Protein AF-A0A7Y6PQA2-F1 (afdb_monomer)

Radius of gyration: 21.52 Å; Cα contacts (8 Å, |Δi|>4): 261; chains: 1; bounding box: 52×41×66 Å

Structure (mmCIF, N/CA/C/O backbone):
data_AF-A0A7Y6PQA2-F1
#
_entry.id   AF-A0A7Y6PQA2-F1
#
loop_
_atom_site.group_PDB
_atom_site.id
_atom_site.type_symbol
_atom_site.label_atom_id
_atom_site.label_alt_id
_atom_site.label_comp_id
_atom_site.label_asym_id
_atom_site.label_entity_id
_atom_site.label_seq_id
_atom_site.pdbx_PDB_ins_code
_atom_site.Cartn_x
_atom_site.Cartn_y
_atom_site.Cartn_z
_atom_site.occupancy
_atom_site.B_iso_or_equiv
_atom_site.auth_seq_id
_atom_site.auth_comp_id
_atom_site.auth_asym_id
_atom_site.auth_atom_id
_atom_site.pdbx_PDB_model_num
ATOM 1 N N . MET A 1 1 ? 30.352 -27.629 -2.017 1.00 34.78 1 MET A N 1
ATOM 2 C CA . MET A 1 1 ? 29.034 -27.064 -2.367 1.00 34.78 1 MET A CA 1
ATOM 3 C C . MET A 1 1 ? 29.306 -25.721 -3.014 1.00 34.78 1 MET A C 1
ATOM 5 O O . MET A 1 1 ? 29.793 -24.838 -2.323 1.00 34.78 1 MET A O 1
ATOM 9 N N . SER A 1 2 ? 29.181 -25.632 -4.340 1.00 31.48 2 SER A N 1
ATOM 10 C CA . SER A 1 2 ? 29.450 -24.399 -5.092 1.00 31.48 2 SER A CA 1
ATOM 11 C C . SER A 1 2 ? 28.216 -23.501 -5.093 1.00 31.48 2 SER A C 1
ATOM 13 O O . SER A 1 2 ? 27.105 -24.009 -5.189 1.00 31.48 2 SER A O 1
ATOM 15 N N . GLU A 1 3 ? 28.422 -22.186 -5.057 1.00 33.25 3 GLU A N 1
ATOM 16 C CA . GLU A 1 3 ? 27.426 -21.093 -5.065 1.00 33.25 3 GLU A CA 1
ATOM 17 C C . GLU A 1 3 ? 26.506 -21.031 -6.313 1.00 33.25 3 GLU A C 1
ATOM 19 O O . GLU A 1 3 ? 25.905 -20.002 -6.599 1.00 33.25 3 GLU A O 1
ATOM 24 N N . LEU A 1 4 ? 26.384 -22.125 -7.067 1.00 34.59 4 LEU A N 1
ATOM 25 C CA . LEU A 1 4 ? 25.572 -22.250 -8.281 1.00 34.59 4 LEU A CA 1
ATOM 26 C C . LEU A 1 4 ? 24.176 -22.844 -8.027 1.00 34.59 4 LEU A C 1
ATOM 28 O O . LEU A 1 4 ? 23.320 -22.743 -8.899 1.00 34.59 4 LEU A O 1
ATOM 32 N N . ASP A 1 5 ? 23.914 -23.384 -6.834 1.00 30.81 5 ASP A N 1
ATOM 33 C CA . ASP A 1 5 ? 22.610 -23.971 -6.472 1.00 30.81 5 ASP A CA 1
ATOM 34 C C . ASP A 1 5 ? 21.560 -22.924 -6.026 1.00 30.81 5 ASP A C 1
ATOM 36 O O . ASP A 1 5 ? 20.468 -23.278 -5.587 1.00 30.81 5 ASP A O 1
ATOM 40 N N . SER A 1 6 ? 21.870 -21.625 -6.116 1.00 38.00 6 SER A N 1
ATOM 41 C CA . SER A 1 6 ? 21.001 -20.518 -5.672 1.00 38.00 6 SER A CA 1
ATOM 42 C C . SER A 1 6 ? 20.554 -19.574 -6.792 1.00 38.00 6 SER A C 1
ATOM 44 O O . SER A 1 6 ? 19.955 -18.531 -6.521 1.00 38.00 6 SER A O 1
ATOM 46 N N . ILE A 1 7 ? 20.806 -19.927 -8.053 1.00 35.41 7 ILE A N 1
ATOM 47 C CA . ILE A 1 7 ? 20.306 -19.166 -9.197 1.00 35.41 7 ILE A CA 1
ATOM 48 C C . ILE A 1 7 ? 18.858 -19.614 -9.472 1.00 35.41 7 ILE A C 1
ATOM 50 O O . ILE A 1 7 ? 18.654 -20.778 -9.811 1.00 35.41 7 ILE A O 1
ATOM 54 N N . PRO A 1 8 ? 17.837 -18.744 -9.342 1.00 42.81 8 PRO A N 1
ATOM 55 C CA . PRO A 1 8 ? 16.456 -19.151 -9.579 1.00 42.81 8 PRO A CA 1
ATOM 56 C C . PRO A 1 8 ? 16.240 -19.492 -11.064 1.00 42.81 8 PRO A C 1
ATOM 58 O O . PRO A 1 8 ? 16.830 -18.850 -11.937 1.00 42.81 8 PRO A O 1
ATOM 61 N N . ASP A 1 9 ? 15.360 -20.462 -11.336 1.00 47.78 9 ASP A N 1
ATOM 62 C CA . ASP A 1 9 ? 15.051 -21.098 -12.638 1.00 47.78 9 ASP A CA 1
ATOM 63 C C . ASP A 1 9 ? 14.973 -20.173 -13.878 1.00 47.78 9 ASP A C 1
ATOM 65 O O . ASP A 1 9 ? 15.146 -20.620 -15.014 1.00 47.78 9 ASP A O 1
ATOM 69 N N . TRP A 1 10 ? 14.755 -18.868 -13.706 1.00 42.72 10 TRP A N 1
ATOM 70 C CA . TRP A 1 10 ? 14.660 -17.906 -14.805 1.00 42.72 10 TRP A CA 1
ATOM 71 C C . TRP A 1 10 ? 15.997 -17.635 -15.518 1.00 42.72 10 TRP A C 1
ATOM 73 O O . TRP A 1 10 ? 15.996 -17.383 -16.724 1.00 42.72 10 TRP A O 1
ATOM 83 N N . ALA A 1 11 ? 17.144 -17.726 -14.835 1.00 39.22 11 ALA A N 1
ATOM 84 C CA . ALA A 1 11 ? 18.446 -17.534 -15.487 1.00 39.22 11 ALA A CA 1
ATOM 85 C C . ALA A 1 11 ? 18.829 -18.737 -16.369 1.00 39.22 11 ALA A C 1
ATOM 87 O O . ALA A 1 11 ? 19.450 -18.566 -17.419 1.00 39.22 11 ALA A O 1
ATOM 88 N N . GLY A 1 12 ? 18.402 -19.945 -15.980 1.00 43.00 12 GLY A N 1
ATOM 89 C CA . GLY A 1 12 ? 18.509 -21.150 -16.805 1.00 43.00 12 GLY A CA 1
ATOM 90 C C . GLY A 1 12 ? 17.634 -21.059 -18.056 1.00 43.00 12 GLY A C 1
ATOM 91 O O . GLY A 1 12 ? 18.105 -21.348 -19.155 1.00 43.00 12 GLY A O 1
ATOM 92 N N . TYR A 1 13 ? 16.403 -20.556 -17.913 1.00 43.94 13 TYR A N 1
ATOM 93 C CA . TYR A 1 13 ? 15.487 -20.327 -19.034 1.00 43.94 13 TYR A CA 1
ATOM 94 C C . TYR A 1 13 ? 16.028 -19.297 -20.044 1.00 43.94 13 TYR A C 1
ATOM 96 O O . TYR A 1 13 ? 15.997 -19.531 -21.250 1.00 43.94 13 TYR A O 1
ATOM 104 N N . LEU A 1 14 ? 16.607 -18.185 -19.574 1.00 43.44 14 LEU A N 1
ATOM 105 C CA . LEU A 1 14 ? 17.223 -17.177 -20.449 1.00 43.44 14 LEU A CA 1
ATOM 106 C C . LEU A 1 14 ? 18.459 -17.706 -21.185 1.00 43.44 14 LEU A C 1
ATOM 108 O O . LEU A 1 14 ? 18.633 -17.430 -22.371 1.00 43.44 14 LEU A O 1
ATOM 112 N N . ARG A 1 15 ? 19.300 -18.495 -20.508 1.00 41.09 15 ARG A N 1
ATOM 113 C CA . ARG A 1 15 ? 20.485 -19.109 -21.119 1.00 41.09 15 ARG A CA 1
ATOM 114 C C . ARG A 1 15 ? 20.099 -20.141 -22.178 1.00 41.09 15 ARG A C 1
ATOM 116 O O . ARG A 1 15 ? 20.673 -20.151 -23.259 1.00 41.09 15 ARG A O 1
ATOM 123 N N . GLN A 1 16 ? 19.048 -20.914 -21.918 1.00 45.50 16 GLN A N 1
ATOM 124 C CA . GLN A 1 16 ? 18.490 -21.867 -22.873 1.00 45.50 16 GLN A CA 1
ATOM 125 C C . GLN A 1 16 ? 17.937 -21.186 -24.140 1.00 45.50 16 GLN A C 1
ATOM 127 O O . GLN A 1 16 ? 18.109 -21.717 -25.235 1.00 45.50 16 GLN A O 1
ATOM 132 N N . LEU A 1 17 ? 17.315 -20.007 -24.026 1.00 42.81 17 LEU A N 1
ATOM 133 C CA . LEU A 1 17 ? 16.818 -19.244 -25.181 1.00 42.81 17 LEU A CA 1
ATOM 134 C C . LEU A 1 17 ? 17.948 -18.663 -26.050 1.00 42.81 17 LEU A C 1
ATOM 136 O O . LEU A 1 17 ? 17.810 -18.597 -27.272 1.00 42.81 17 LEU A O 1
ATOM 140 N N . ILE A 1 18 ? 19.068 -18.283 -25.429 1.00 44.34 18 ILE A N 1
ATOM 141 C CA . ILE A 1 18 ? 20.264 -17.765 -26.109 1.00 44.34 18 ILE A CA 1
ATOM 142 C C . ILE A 1 18 ? 21.039 -18.904 -26.793 1.00 44.34 18 ILE A C 1
ATOM 144 O O . ILE A 1 18 ? 21.335 -18.813 -27.985 1.00 44.34 18 ILE A O 1
ATOM 148 N N . ASP A 1 19 ? 21.295 -20.006 -26.082 1.00 43.06 19 ASP A N 1
ATOM 149 C CA . ASP A 1 19 ? 22.080 -21.148 -26.582 1.00 43.06 19 ASP A CA 1
ATOM 150 C C . ASP A 1 19 ? 21.374 -21.914 -27.713 1.00 43.06 19 ASP A C 1
ATOM 152 O O . ASP A 1 19 ? 22.019 -22.552 -28.544 1.00 43.06 19 ASP A O 1
ATOM 156 N N . GLN A 1 20 ? 20.043 -21.832 -27.797 1.00 40.44 20 GLN A N 1
ATOM 157 C CA . GLN A 1 20 ? 19.268 -22.433 -28.888 1.00 40.44 20 GLN A CA 1
ATOM 158 C C . GLN A 1 20 ? 19.301 -21.622 -30.194 1.00 40.44 20 GLN A C 1
ATOM 160 O O . GLN A 1 20 ? 18.638 -22.013 -31.156 1.00 40.44 20 GLN A O 1
ATOM 165 N N . GLY A 1 21 ? 20.012 -20.487 -30.246 1.00 37.06 21 GLY A N 1
ATOM 166 C CA . GLY A 1 21 ? 20.058 -19.629 -31.437 1.00 37.06 21 GLY A CA 1
ATOM 167 C C . GLY A 1 21 ? 18.685 -19.072 -31.834 1.00 37.06 21 GLY A C 1
ATOM 168 O O . GLY A 1 21 ? 18.489 -18.641 -32.967 1.00 37.06 21 GLY A O 1
ATOM 169 N N . ARG A 1 22 ? 17.716 -19.084 -30.908 1.00 40.59 22 ARG A N 1
ATOM 170 C CA . ARG A 1 22 ? 16.342 -18.605 -31.103 1.00 40.59 22 ARG A CA 1
ATOM 171 C C . ARG A 1 22 ? 16.197 -17.141 -30.702 1.00 40.59 22 ARG A C 1
ATOM 173 O O . ARG A 1 22 ? 15.240 -16.768 -30.030 1.00 40.59 22 ARG A O 1
ATOM 180 N N . VAL A 1 23 ? 17.119 -16.303 -31.165 1.00 39.44 23 VAL A N 1
ATOM 181 C CA . VAL A 1 23 ? 16.830 -14.881 -31.373 1.00 39.44 23 VAL A CA 1
ATOM 182 C C . VAL A 1 23 ? 16.643 -14.716 -32.880 1.00 39.44 23 VAL A C 1
ATOM 184 O O . VAL A 1 23 ? 17.633 -14.562 -33.595 1.00 39.44 23 VAL A O 1
ATOM 187 N N . PRO A 1 24 ? 15.410 -14.850 -33.403 1.00 33.62 24 PRO A N 1
ATOM 188 C CA . PRO A 1 24 ? 15.186 -14.810 -34.836 1.00 33.62 24 PRO A CA 1
ATOM 189 C C . PRO A 1 24 ? 15.404 -13.392 -35.367 1.00 33.62 24 PRO A C 1
ATOM 191 O O . PRO A 1 24 ? 14.955 -12.408 -34.779 1.00 33.62 24 PRO A O 1
ATOM 194 N N . GLU A 1 25 ? 16.011 -13.308 -36.546 1.00 34.56 25 GLU A N 1
ATOM 195 C CA . GLU A 1 25 ? 16.168 -12.098 -37.369 1.00 34.56 25 GLU A CA 1
ATOM 196 C C . GLU A 1 25 ? 14.817 -11.411 -37.707 1.00 34.56 25 GLU A C 1
ATOM 198 O O . GLU A 1 25 ? 14.759 -10.258 -38.134 1.00 34.56 25 GLU A O 1
ATOM 203 N N . GLU A 1 26 ? 13.700 -12.091 -37.439 1.00 32.56 26 GLU A N 1
ATOM 204 C CA . GLU A 1 26 ? 12.321 -11.609 -37.588 1.00 32.56 26 GLU A CA 1
ATOM 205 C C . GLU A 1 26 ? 11.909 -10.569 -36.530 1.00 32.56 26 GLU A C 1
ATOM 207 O O . GLU A 1 26 ? 10.904 -9.878 -36.696 1.00 32.56 26 GLU A O 1
ATOM 212 N N . VAL A 1 27 ? 12.729 -10.359 -35.495 1.00 34.66 27 VAL A N 1
ATOM 213 C CA . VAL A 1 27 ? 12.557 -9.293 -34.488 1.00 34.66 27 VAL A CA 1
ATOM 214 C C . VAL A 1 27 ? 12.763 -7.878 -35.075 1.00 34.66 27 VAL A C 1
ATOM 216 O O . VAL A 1 27 ? 12.486 -6.872 -34.426 1.00 34.66 27 VAL A O 1
ATOM 219 N N . SER A 1 28 ? 13.193 -7.762 -36.336 1.00 33.88 28 SER A N 1
ATOM 220 C CA . SER A 1 28 ? 13.464 -6.476 -36.988 1.00 33.88 28 SER A CA 1
ATOM 221 C C . SER A 1 28 ? 12.233 -5.756 -37.574 1.00 33.88 28 SER A C 1
ATOM 223 O O . SER A 1 28 ? 12.409 -4.639 -38.070 1.00 33.88 28 SER A O 1
ATOM 225 N N . ARG A 1 29 ? 11.018 -6.339 -37.613 1.00 31.02 29 ARG A N 1
ATOM 226 C CA . ARG A 1 29 ? 9.973 -5.829 -38.540 1.00 31.02 29 ARG A CA 1
ATOM 227 C C . ARG A 1 29 ? 8.633 -5.326 -38.000 1.00 31.02 29 ARG A C 1
ATOM 229 O O . ARG A 1 29 ? 7.885 -4.777 -38.801 1.00 31.02 29 ARG A O 1
ATOM 236 N N . THR A 1 30 ? 8.339 -5.349 -36.705 1.00 31.11 30 THR A N 1
ATOM 237 C CA . THR A 1 30 ? 7.056 -4.784 -36.215 1.00 31.11 30 THR A CA 1
ATOM 238 C C . THR A 1 30 ? 7.140 -4.175 -34.822 1.00 31.11 30 THR A C 1
ATOM 240 O O . THR A 1 30 ? 7.313 -4.915 -33.867 1.00 31.11 30 THR A O 1
ATOM 243 N N . GLU A 1 31 ? 6.958 -2.852 -34.728 1.00 31.81 31 GLU A N 1
ATOM 244 C CA . GLU A 1 31 ? 6.667 -2.086 -33.492 1.00 31.81 31 GLU A CA 1
ATOM 245 C C . GLU A 1 31 ? 7.843 -1.903 -32.502 1.00 31.81 31 GLU A C 1
ATOM 247 O O . GLU A 1 31 ? 8.913 -2.424 -32.774 1.00 31.81 31 GLU A O 1
ATOM 252 N N . PRO A 1 32 ? 7.763 -1.048 -31.454 1.00 40.19 32 PRO A N 1
ATOM 253 C CA . PRO A 1 32 ? 8.891 -0.695 -30.577 1.00 40.19 32 PRO A CA 1
ATOM 254 C C . PRO A 1 32 ? 9.449 -1.957 -29.912 1.00 40.19 32 PRO A C 1
ATOM 256 O O . PRO A 1 32 ? 8.865 -2.518 -28.987 1.00 40.19 32 PRO A O 1
ATOM 259 N N . ASN A 1 33 ? 10.522 -2.460 -30.515 1.00 40.84 33 ASN A N 1
ATOM 260 C CA . ASN A 1 33 ? 10.711 -3.891 -30.715 1.00 40.84 33 ASN A CA 1
ATOM 261 C C . ASN A 1 33 ? 11.617 -4.512 -29.664 1.00 40.84 33 ASN A C 1
ATOM 263 O O . ASN A 1 33 ? 12.345 -3.816 -28.956 1.00 40.84 33 ASN A O 1
ATOM 267 N N . ALA A 1 34 ? 11.633 -5.842 -29.629 1.00 37.56 34 ALA A N 1
ATOM 268 C CA . ALA A 1 34 ? 12.442 -6.672 -28.742 1.00 37.56 34 ALA A CA 1
ATOM 269 C C . ALA A 1 34 ? 13.954 -6.355 -28.690 1.00 37.56 34 ALA A C 1
ATOM 271 O O . ALA A 1 34 ? 14.636 -6.886 -27.825 1.00 37.56 34 ALA A O 1
ATOM 272 N N . THR A 1 35 ? 14.465 -5.410 -29.479 1.00 39.03 35 THR A N 1
ATOM 273 C CA . THR A 1 35 ? 15.721 -4.684 -29.245 1.00 39.03 35 THR A CA 1
ATOM 274 C C . THR A 1 35 ? 15.819 -4.061 -27.845 1.00 39.03 35 THR A C 1
ATOM 276 O O . THR A 1 35 ? 16.872 -4.162 -27.228 1.00 39.03 35 THR A O 1
ATOM 279 N N . SER A 1 36 ? 14.757 -3.454 -27.294 1.00 44.75 36 SER A N 1
ATOM 280 C CA . SER A 1 36 ? 14.799 -2.854 -25.942 1.00 44.75 36 SER A CA 1
ATOM 281 C C . SER A 1 36 ? 14.859 -3.911 -24.835 1.00 44.75 36 SER A C 1
ATOM 283 O O . SER A 1 36 ? 15.574 -3.750 -23.849 1.00 44.75 36 SER A O 1
ATOM 285 N N . ILE A 1 37 ? 14.160 -5.028 -25.035 1.00 48.09 37 ILE A N 1
ATOM 286 C CA . ILE A 1 37 ? 14.142 -6.167 -24.110 1.00 48.09 37 ILE A CA 1
ATOM 287 C C . ILE A 1 37 ? 15.451 -6.940 -24.206 1.00 48.09 37 ILE A C 1
ATOM 289 O O . ILE A 1 37 ? 16.066 -7.214 -23.188 1.00 48.09 37 ILE A O 1
ATOM 293 N N . ALA A 1 38 ? 15.931 -7.225 -25.415 1.00 46.81 38 ALA A N 1
ATOM 294 C CA . ALA A 1 38 ? 17.230 -7.838 -25.652 1.00 46.81 38 ALA A CA 1
ATOM 295 C C . ALA A 1 38 ? 18.376 -6.949 -25.152 1.00 46.81 38 ALA A C 1
ATOM 297 O O . ALA A 1 38 ? 19.360 -7.482 -24.650 1.00 46.81 38 ALA A O 1
ATOM 298 N N . ALA A 1 39 ? 18.251 -5.618 -25.212 1.00 45.53 39 ALA A N 1
ATOM 299 C CA . ALA A 1 39 ? 19.210 -4.690 -24.619 1.00 45.53 39 ALA A CA 1
ATOM 300 C C . ALA A 1 39 ? 19.190 -4.751 -23.084 1.00 45.53 39 ALA A C 1
ATOM 302 O O . ALA A 1 39 ? 20.247 -4.936 -22.489 1.00 45.53 39 ALA A O 1
ATOM 303 N N . ALA A 1 40 ? 18.022 -4.681 -22.436 1.00 47.84 40 ALA A N 1
ATOM 304 C CA . ALA A 1 40 ? 17.933 -4.795 -20.977 1.00 47.84 40 ALA A CA 1
ATOM 305 C C . ALA A 1 40 ? 18.338 -6.186 -20.461 1.00 47.84 40 ALA A C 1
ATOM 307 O O . ALA A 1 40 ? 19.030 -6.294 -19.452 1.00 47.84 40 ALA A O 1
ATOM 308 N N . LEU A 1 41 ? 17.991 -7.250 -21.189 1.00 56.00 41 LEU A N 1
ATOM 309 C CA . LEU A 1 41 ? 18.416 -8.620 -20.897 1.00 56.00 41 LEU A CA 1
ATOM 310 C C . LEU A 1 41 ? 19.915 -8.832 -21.178 1.00 56.00 41 LEU A C 1
ATOM 312 O O . LEU A 1 41 ? 20.571 -9.543 -20.426 1.00 56.00 41 LEU A O 1
ATOM 316 N N . SER A 1 42 ? 20.495 -8.178 -22.191 1.00 48.41 42 SER A N 1
ATOM 317 C CA . SER A 1 42 ? 21.950 -8.191 -22.451 1.00 48.41 42 SER A CA 1
ATOM 318 C C . SER A 1 42 ? 22.744 -7.367 -21.435 1.00 48.41 42 SER A C 1
ATOM 320 O O . SER A 1 42 ? 23.923 -7.640 -21.205 1.00 48.41 42 SER A O 1
ATOM 322 N N . VAL A 1 43 ? 22.126 -6.348 -20.830 1.00 47.44 43 VAL A N 1
ATOM 323 C CA . VAL A 1 43 ? 22.672 -5.632 -19.669 1.00 47.44 43 VAL A CA 1
ATOM 324 C C . VAL A 1 43 ? 22.637 -6.549 -18.443 1.00 47.44 43 VAL A C 1
ATOM 326 O O . VAL A 1 43 ? 23.674 -6.728 -17.813 1.00 47.44 43 VAL A O 1
ATOM 329 N N . LEU A 1 44 ? 21.515 -7.233 -18.181 1.00 49.22 44 LEU A N 1
ATOM 330 C CA . LEU A 1 44 ? 21.389 -8.270 -17.141 1.00 49.22 44 LEU A CA 1
ATOM 331 C C . LEU A 1 44 ? 22.385 -9.438 -17.320 1.00 49.22 44 LEU A C 1
ATOM 333 O O . LEU A 1 44 ? 22.931 -9.927 -16.337 1.00 49.22 44 LEU A O 1
ATOM 337 N N . HIS A 1 45 ? 22.662 -9.869 -18.556 1.00 46.56 45 HIS A N 1
ATOM 338 C CA . HIS A 1 45 ? 23.605 -10.955 -18.859 1.00 46.56 45 HIS A CA 1
ATOM 339 C C . HIS A 1 45 ? 25.071 -10.552 -18.626 1.00 46.56 45 HIS A C 1
ATOM 341 O O . HIS A 1 45 ? 25.807 -11.293 -17.983 1.00 46.56 45 HIS A O 1
ATOM 347 N N . ARG A 1 46 ? 25.486 -9.349 -19.061 1.00 45.59 46 ARG A N 1
ATOM 348 C CA . ARG A 1 46 ? 26.826 -8.798 -18.754 1.00 45.59 46 ARG A CA 1
ATOM 349 C C . ARG A 1 46 ? 27.033 -8.530 -17.259 1.00 45.59 46 ARG A C 1
ATOM 351 O O . ARG A 1 46 ? 28.163 -8.532 -16.785 1.00 45.59 46 ARG A O 1
ATOM 358 N N . TYR A 1 47 ? 25.951 -8.298 -16.518 1.00 43.16 47 TYR A N 1
ATOM 359 C CA . TYR A 1 47 ? 25.964 -7.968 -15.093 1.00 43.16 47 TYR A CA 1
ATOM 360 C C . TYR A 1 47 ? 26.341 -9.145 -14.180 1.00 43.16 47 TYR A C 1
ATOM 362 O O . TYR A 1 47 ? 26.963 -8.939 -13.135 1.00 43.16 47 TYR A O 1
ATOM 370 N N . LEU A 1 48 ? 26.025 -10.378 -14.591 1.00 47.88 48 LEU A N 1
ATOM 371 C CA . LEU A 1 48 ? 26.396 -11.594 -13.860 1.00 47.88 48 LEU A CA 1
ATOM 372 C C . LEU A 1 48 ? 27.913 -11.875 -13.881 1.00 47.88 48 LEU A C 1
ATOM 374 O O . LEU A 1 48 ? 28.368 -12.711 -13.107 1.00 47.88 48 LEU A O 1
ATOM 378 N N . ASP A 1 49 ? 28.688 -11.136 -14.686 1.00 45.62 49 ASP A N 1
ATOM 379 C CA . ASP A 1 49 ? 30.130 -11.342 -14.894 1.00 45.62 49 ASP A CA 1
ATOM 380 C C . ASP A 1 49 ? 31.050 -10.300 -14.202 1.00 45.62 49 ASP A C 1
ATOM 382 O O . ASP A 1 49 ? 32.263 -10.328 -14.397 1.00 45.62 49 ASP A O 1
ATOM 386 N N . GLY A 1 50 ? 30.523 -9.410 -13.337 1.00 38.69 50 GLY A N 1
ATOM 387 C CA . GLY A 1 50 ? 31.351 -8.668 -12.357 1.00 38.69 50 GLY A CA 1
ATOM 388 C C . GLY A 1 50 ? 31.203 -7.133 -12.286 1.00 38.69 50 GLY A C 1
ATOM 389 O O . GLY A 1 50 ? 31.938 -6.393 -12.926 1.00 38.69 50 GLY A O 1
ATOM 390 N N . ARG A 1 51 ? 30.284 -6.672 -11.418 1.00 50.97 51 ARG A N 1
ATOM 391 C CA . ARG A 1 51 ? 30.235 -5.420 -10.600 1.00 50.97 51 ARG A CA 1
ATOM 392 C C . ARG A 1 51 ? 30.901 -4.137 -11.171 1.00 50.97 51 ARG A C 1
ATOM 394 O O . ARG A 1 51 ? 32.101 -3.945 -10.985 1.00 50.97 51 ARG A O 1
ATOM 401 N N . PRO A 1 52 ? 30.120 -3.205 -11.773 1.00 46.81 52 PRO A N 1
ATOM 402 C CA . PRO A 1 52 ? 29.563 -2.038 -11.042 1.00 46.81 52 PRO A CA 1
ATOM 403 C C . PRO A 1 52 ? 28.125 -1.608 -11.468 1.00 46.81 52 PRO A C 1
ATOM 405 O O . PRO A 1 52 ? 27.618 -0.573 -11.047 1.00 46.81 52 PRO A O 1
ATOM 408 N N . ALA A 1 53 ? 27.433 -2.406 -12.284 1.00 53.72 53 ALA A N 1
ATOM 409 C CA . ALA A 1 53 ? 26.287 -2.009 -13.124 1.00 53.72 53 ALA A CA 1
ATOM 410 C C . ALA A 1 53 ? 24.862 -2.035 -12.490 1.00 53.72 53 ALA A C 1
ATOM 412 O O . ALA A 1 53 ? 23.867 -2.204 -13.195 1.00 53.72 53 ALA A O 1
ATOM 413 N N . GLN A 1 54 ? 24.718 -1.871 -11.165 1.00 60.41 54 GLN A N 1
ATOM 414 C CA . GLN A 1 54 ? 23.389 -1.968 -10.522 1.00 60.41 54 GLN A CA 1
ATOM 415 C C . GLN A 1 54 ? 22.477 -0.794 -10.898 1.00 60.41 54 GLN A C 1
ATOM 417 O O . GLN A 1 54 ? 21.312 -0.999 -11.224 1.00 60.41 54 GLN A O 1
ATOM 422 N N . ALA A 1 55 ? 23.020 0.427 -10.883 1.00 63.38 55 ALA A N 1
ATOM 423 C CA . ALA A 1 55 ? 22.272 1.631 -11.233 1.00 63.38 55 ALA A CA 1
ATOM 424 C C . ALA A 1 55 ? 21.824 1.602 -12.703 1.00 63.38 55 ALA A C 1
ATOM 426 O O . ALA A 1 55 ? 20.661 1.842 -12.994 1.00 63.38 55 ALA A O 1
ATOM 427 N N . GLU A 1 56 ? 22.708 1.217 -13.626 1.00 63.22 56 GLU A N 1
ATOM 428 C CA . GLU A 1 56 ? 22.384 1.122 -15.057 1.00 63.22 56 GLU A CA 1
ATOM 429 C C . GLU A 1 56 ? 21.338 0.039 -15.358 1.00 63.22 56 GLU A C 1
ATOM 431 O O . GLU A 1 56 ? 20.454 0.248 -16.188 1.00 63.22 56 GLU A O 1
ATOM 436 N N . MET A 1 57 ? 21.393 -1.098 -14.655 1.00 66.94 57 MET A N 1
ATOM 437 C CA . MET A 1 57 ? 20.374 -2.147 -14.748 1.00 66.94 57 MET A CA 1
ATOM 438 C C . MET A 1 57 ? 19.003 -1.636 -14.295 1.00 66.94 57 MET A C 1
ATOM 440 O O . MET A 1 57 ? 18.003 -1.865 -14.976 1.00 66.94 57 MET A O 1
ATOM 444 N N . VAL A 1 58 ? 18.952 -0.943 -13.156 1.00 71.56 58 VAL A N 1
ATOM 445 C CA . VAL A 1 58 ? 17.707 -0.371 -12.633 1.00 71.56 58 VAL A CA 1
ATOM 446 C C . VAL A 1 58 ? 17.156 0.690 -13.588 1.00 71.56 58 VAL A C 1
ATOM 448 O O . VAL A 1 58 ? 15.963 0.684 -13.887 1.00 71.56 58 VAL A O 1
ATOM 451 N N . GLU A 1 59 ? 18.018 1.539 -14.146 1.00 78.25 59 GLU A N 1
ATOM 452 C CA . GLU A 1 59 ? 17.624 2.539 -15.141 1.00 78.25 59 GLU A CA 1
ATOM 453 C C . GLU A 1 59 ? 17.066 1.914 -16.424 1.00 78.25 59 GLU A C 1
ATOM 455 O O . GLU A 1 59 ? 16.018 2.345 -16.911 1.00 78.25 59 GLU A O 1
ATOM 460 N N . GLY A 1 60 ? 17.713 0.872 -16.955 1.00 70.00 60 GLY A N 1
ATOM 461 C CA . GLY A 1 60 ? 17.222 0.142 -18.126 1.00 70.00 60 GLY A CA 1
ATOM 462 C C . GLY A 1 60 ? 15.886 -0.560 -17.864 1.00 70.00 60 GLY A C 1
ATOM 463 O O . GLY A 1 60 ? 14.988 -0.527 -18.706 1.00 70.00 60 GLY A O 1
ATOM 464 N N . ALA A 1 61 ? 15.712 -1.142 -16.675 1.00 77.06 61 ALA A N 1
ATOM 465 C CA . ALA A 1 61 ? 14.446 -1.748 -16.277 1.00 77.06 61 ALA A CA 1
ATOM 466 C C . ALA A 1 61 ? 13.327 -0.698 -16.145 1.00 77.06 61 ALA A C 1
ATOM 468 O O . ALA A 1 61 ? 12.227 -0.916 -16.653 1.00 77.06 61 ALA A O 1
ATOM 469 N N . LEU A 1 62 ? 13.608 0.468 -15.550 1.00 81.81 62 LEU A N 1
ATOM 470 C CA . LEU A 1 62 ? 12.651 1.578 -15.480 1.00 81.81 62 LEU A CA 1
ATOM 471 C C . LEU A 1 62 ? 12.259 2.094 -16.868 1.00 81.81 62 LEU A C 1
ATOM 473 O O . LEU A 1 62 ? 11.082 2.358 -17.097 1.00 81.81 62 LEU A O 1
ATOM 477 N N . GLN A 1 63 ? 13.199 2.175 -17.814 1.00 79.81 63 GLN A N 1
ATOM 478 C CA . GLN A 1 63 ? 12.884 2.548 -19.199 1.00 79.81 63 GLN A CA 1
ATOM 479 C C . GLN A 1 63 ? 11.906 1.568 -19.858 1.00 79.81 63 GLN A C 1
ATOM 481 O O . GLN A 1 63 ? 11.032 1.996 -20.606 1.00 79.81 63 GLN A O 1
ATOM 486 N N . ILE A 1 64 ? 12.006 0.264 -19.575 1.00 78.31 64 ILE A N 1
ATOM 487 C CA . ILE A 1 64 ? 11.021 -0.717 -20.061 1.00 78.31 64 ILE A CA 1
ATOM 488 C C . ILE A 1 64 ? 9.679 -0.544 -19.350 1.00 78.31 64 ILE A C 1
ATOM 490 O O . ILE A 1 64 ? 8.634 -0.624 -19.997 1.00 78.31 64 ILE A O 1
ATOM 494 N N . VAL A 1 65 ? 9.679 -0.273 -18.041 1.00 84.44 65 VAL A N 1
ATOM 495 C CA . VAL A 1 65 ? 8.440 0.015 -17.302 1.00 84.44 65 VAL A CA 1
ATOM 496 C C . VAL A 1 65 ? 7.709 1.206 -17.910 1.00 84.44 65 VAL A C 1
ATOM 498 O O . VAL A 1 65 ? 6.498 1.133 -18.098 1.00 84.44 65 VAL A O 1
ATOM 501 N N . GLU A 1 66 ? 8.418 2.258 -18.309 1.00 86.00 66 GLU A N 1
ATOM 502 C CA . GLU A 1 66 ? 7.845 3.432 -18.981 1.00 86.00 66 GLU A CA 1
ATOM 503 C C . GLU A 1 66 ? 7.185 3.128 -20.334 1.00 86.00 66 GLU A C 1
ATOM 505 O O . GLU A 1 66 ? 6.368 3.921 -20.789 1.00 86.00 66 GLU A O 1
ATOM 510 N N . GLN A 1 67 ? 7.482 1.987 -20.966 1.00 78.62 67 GLN A N 1
ATOM 511 C CA . GLN A 1 67 ? 6.820 1.560 -22.207 1.00 78.62 67 GLN A CA 1
ATOM 512 C C . GLN A 1 67 ? 5.437 0.929 -21.963 1.00 78.62 67 GLN A C 1
ATOM 514 O O . GLN A 1 67 ? 4.657 0.768 -22.905 1.00 78.62 67 GLN A O 1
ATOM 519 N N . GLY A 1 68 ? 5.125 0.543 -20.718 1.00 72.31 68 GLY A N 1
ATOM 520 C CA . GLY A 1 68 ? 3.768 0.182 -20.301 1.00 72.31 68 GLY A CA 1
ATOM 521 C C . GLY A 1 68 ? 3.200 -1.126 -20.841 1.00 72.31 68 GLY A C 1
ATOM 522 O O . GLY A 1 68 ? 1.980 -1.275 -20.929 1.00 72.31 68 GLY A O 1
ATOM 523 N N . ASN A 1 69 ? 4.050 -2.076 -21.232 1.00 71.44 69 ASN A N 1
ATOM 524 C CA . ASN A 1 69 ? 3.607 -3.401 -21.660 1.00 71.44 69 ASN A CA 1
ATOM 525 C C . ASN A 1 69 ? 3.742 -4.413 -20.511 1.00 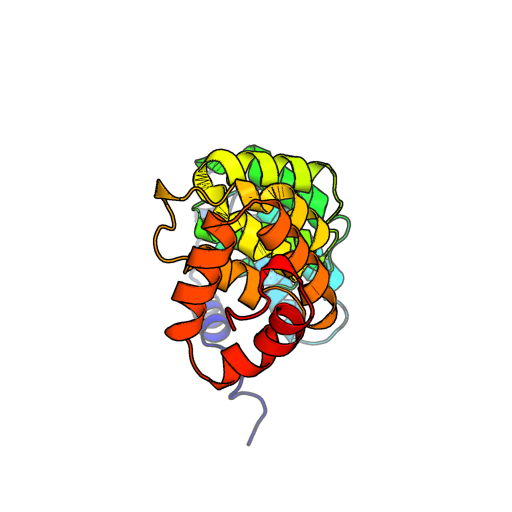71.44 69 ASN A C 1
ATOM 527 O O . ASN A 1 69 ? 4.854 -4.781 -20.125 1.00 71.44 69 ASN A O 1
ATOM 531 N N . ALA A 1 70 ? 2.611 -4.904 -19.993 1.00 68.38 70 ALA A N 1
ATOM 532 C CA . ALA A 1 70 ? 2.576 -5.840 -18.865 1.00 68.38 70 ALA A CA 1
ATOM 533 C C . ALA A 1 70 ? 3.407 -7.114 -19.093 1.00 68.38 70 ALA A C 1
ATOM 535 O O . ALA A 1 70 ? 4.003 -7.632 -18.148 1.00 68.38 70 ALA A O 1
ATOM 536 N N . HIS A 1 71 ? 3.487 -7.602 -20.339 1.00 64.75 71 HIS A N 1
ATOM 537 C CA . HIS A 1 71 ? 4.267 -8.794 -20.679 1.00 64.75 71 HIS A CA 1
ATOM 538 C C . HIS A 1 71 ? 5.765 -8.601 -20.397 1.00 64.75 71 HIS A C 1
ATOM 540 O O . HIS A 1 71 ? 6.441 -9.541 -19.987 1.00 64.75 71 HIS A O 1
ATOM 546 N N . TYR A 1 72 ? 6.263 -7.372 -20.545 1.00 69.00 72 TYR A N 1
ATOM 547 C CA . TYR A 1 72 ? 7.668 -7.030 -20.324 1.00 69.00 72 TYR A CA 1
ATOM 548 C C . TYR A 1 72 ? 7.948 -6.527 -18.910 1.00 69.00 72 TYR A C 1
ATOM 550 O O . TYR A 1 72 ? 9.068 -6.658 -18.429 1.00 69.00 72 TYR A O 1
ATOM 558 N N . ILE A 1 73 ? 6.941 -5.992 -18.218 1.00 75.56 73 ILE A N 1
ATOM 559 C CA . ILE A 1 73 ? 7.095 -5.478 -16.852 1.00 75.56 73 ILE A CA 1
ATOM 560 C C . ILE A 1 73 ? 7.189 -6.611 -15.829 1.00 75.56 73 ILE A C 1
ATOM 562 O O . ILE A 1 73 ? 8.006 -6.535 -14.915 1.00 75.56 73 ILE A O 1
ATOM 566 N N . LYS A 1 74 ? 6.393 -7.680 -15.972 1.00 74.19 74 LYS A N 1
ATOM 567 C CA . LYS A 1 74 ? 6.354 -8.776 -14.984 1.00 74.19 74 LYS A CA 1
ATOM 568 C C . LYS A 1 74 ? 7.729 -9.390 -14.682 1.00 74.19 74 LYS A C 1
ATOM 570 O O . LYS A 1 74 ? 8.049 -9.515 -13.500 1.00 74.19 74 LYS A O 1
ATOM 575 N N . PRO A 1 75 ? 8.568 -9.723 -15.684 1.00 68.50 75 PRO A N 1
ATOM 576 C CA . PRO A 1 75 ? 9.918 -10.232 -15.433 1.00 68.50 75 PRO A CA 1
ATOM 577 C C . PRO A 1 75 ? 10.845 -9.237 -14.721 1.00 68.50 75 PRO A C 1
ATOM 579 O O . PRO A 1 75 ? 11.854 -9.656 -14.163 1.00 68.50 75 PRO A O 1
ATOM 582 N N . LEU A 1 76 ? 10.525 -7.938 -14.737 1.00 73.62 76 LEU A N 1
ATOM 583 C CA . LEU A 1 76 ? 11.336 -6.875 -14.139 1.00 73.62 76 LEU A CA 1
ATOM 584 C C . LEU A 1 76 ? 10.956 -6.565 -12.688 1.00 73.62 76 LEU A C 1
ATOM 586 O O . LEU A 1 76 ? 11.729 -5.916 -11.994 1.00 73.62 76 LEU A O 1
ATOM 590 N N . LEU A 1 77 ? 9.813 -7.047 -12.192 1.00 73.69 77 LEU A N 1
ATOM 591 C CA . LEU A 1 77 ? 9.376 -6.830 -10.804 1.00 73.69 77 LEU A CA 1
ATOM 592 C C . LEU A 1 77 ? 10.368 -7.312 -9.715 1.00 73.69 77 LEU A C 1
ATOM 594 O O . LEU A 1 77 ? 10.354 -6.740 -8.617 1.00 73.69 77 LEU A O 1
ATOM 598 N N . PRO A 1 78 ? 11.228 -8.327 -9.955 1.00 74.31 78 PRO A N 1
ATOM 599 C CA . PRO A 1 78 ? 12.305 -8.686 -9.031 1.00 74.31 78 PRO A CA 1
ATOM 600 C C . PRO A 1 78 ? 13.465 -7.678 -8.980 1.00 74.31 78 PRO A C 1
ATOM 602 O O . PRO A 1 78 ? 14.211 -7.679 -8.003 1.00 74.31 78 PRO A O 1
ATOM 605 N N . VAL A 1 79 ? 13.637 -6.831 -10.001 1.00 75.44 79 VAL A N 1
ATOM 606 C CA . VAL A 1 79 ? 14.663 -5.777 -10.011 1.00 75.44 79 VAL A CA 1
ATOM 607 C C . VAL A 1 79 ? 14.291 -4.726 -8.954 1.00 75.44 79 VAL A C 1
ATOM 609 O O . VAL A 1 79 ? 13.115 -4.368 -8.857 1.00 75.44 79 VAL A O 1
ATOM 612 N N . PRO A 1 80 ? 15.247 -4.211 -8.157 1.00 78.31 80 PRO A N 1
ATOM 613 C CA . PRO A 1 80 ? 14.971 -3.180 -7.159 1.00 78.31 80 PRO A CA 1
ATOM 614 C C . PRO A 1 80 ? 14.804 -1.808 -7.831 1.00 78.31 80 PRO A C 1
ATOM 616 O O . PRO A 1 80 ? 15.684 -0.947 -7.773 1.00 78.31 80 PRO A O 1
ATOM 619 N N . LEU A 1 81 ? 13.680 -1.639 -8.535 1.00 82.94 81 LEU A N 1
ATOM 620 C CA . LEU A 1 81 ? 13.338 -0.437 -9.299 1.00 82.94 81 LEU A CA 1
ATOM 621 C C . LEU A 1 81 ? 13.370 0.828 -8.439 1.00 82.94 81 LEU A C 1
ATOM 623 O O . LEU A 1 81 ? 13.697 1.896 -8.947 1.00 82.94 81 LEU A O 1
ATOM 627 N N . GLU A 1 82 ? 13.094 0.689 -7.142 1.00 88.94 82 GLU A N 1
ATOM 628 C CA . GLU A 1 82 ? 13.116 1.765 -6.154 1.00 88.94 82 GLU A CA 1
ATOM 629 C C . GLU A 1 82 ? 14.483 2.453 -5.992 1.00 88.94 82 GLU A C 1
ATOM 631 O O . GLU A 1 82 ? 14.571 3.510 -5.385 1.00 88.94 82 GLU A O 1
ATOM 636 N N . HIS A 1 83 ? 15.567 1.865 -6.503 1.00 83.94 83 HIS A N 1
ATOM 637 C CA . HIS A 1 83 ? 16.905 2.467 -6.454 1.00 83.94 83 HIS A CA 1
ATOM 638 C C . HIS A 1 83 ? 17.238 3.305 -7.692 1.00 83.94 83 HIS A C 1
ATOM 640 O O . HIS A 1 83 ? 18.348 3.830 -7.805 1.00 83.94 83 HIS A O 1
ATOM 646 N N . GLY A 1 84 ? 16.307 3.400 -8.640 1.00 82.62 84 GLY A N 1
ATOM 647 C CA . GLY A 1 84 ? 16.473 4.196 -9.844 1.00 82.62 84 GLY A CA 1
ATOM 648 C C . GLY A 1 84 ? 16.161 5.662 -9.606 1.00 82.62 84 GLY A C 1
ATOM 649 O O . GLY A 1 84 ? 15.424 6.045 -8.699 1.00 82.62 84 GLY A O 1
ATOM 650 N N . ARG A 1 85 ? 16.704 6.517 -10.462 1.00 85.50 85 ARG A N 1
ATOM 651 C CA . ARG A 1 85 ? 16.475 7.951 -10.393 1.00 85.50 85 ARG A CA 1
ATOM 652 C C . ARG A 1 85 ? 15.010 8.261 -10.689 1.00 85.50 85 ARG A C 1
ATOM 654 O O . ARG A 1 85 ? 14.518 7.986 -11.786 1.00 85.50 85 ARG A O 1
ATOM 661 N N . ALA A 1 86 ? 14.364 8.925 -9.729 1.00 90.81 86 ALA A N 1
ATOM 662 C CA . ALA A 1 86 ? 12.959 9.325 -9.807 1.00 90.81 86 ALA A CA 1
ATOM 663 C C . ALA A 1 86 ? 12.027 8.140 -10.128 1.00 90.81 86 ALA A C 1
ATOM 665 O O . ALA A 1 86 ? 11.081 8.285 -10.907 1.00 90.81 86 ALA A O 1
ATOM 666 N N . ALA A 1 87 ? 12.322 6.960 -9.571 1.00 91.56 87 ALA A N 1
ATOM 667 C CA . ALA A 1 87 ? 11.585 5.734 -9.847 1.00 91.56 87 ALA A CA 1
ATOM 668 C C . ALA A 1 87 ? 10.086 5.904 -9.569 1.00 91.56 87 ALA A C 1
ATOM 670 O O . ALA A 1 87 ? 9.274 5.552 -10.423 1.00 91.56 87 ALA A O 1
ATOM 671 N N . SER A 1 88 ? 9.725 6.523 -8.441 1.00 96.81 88 SER A N 1
ATOM 672 C CA . SER A 1 88 ? 8.338 6.772 -8.045 1.00 96.81 88 SER A CA 1
ATOM 673 C C . SER A 1 88 ? 7.566 7.562 -9.107 1.00 96.81 88 SER A C 1
ATOM 675 O O . SER A 1 88 ? 6.577 7.064 -9.650 1.00 96.81 88 SER A O 1
ATOM 677 N N . SER A 1 89 ? 8.077 8.728 -9.521 1.00 97.25 89 SER A N 1
ATOM 678 C CA . SER A 1 89 ? 7.442 9.560 -10.553 1.00 97.25 89 SER A CA 1
ATOM 679 C C . SER A 1 89 ? 7.320 8.837 -11.903 1.00 97.25 89 SER A C 1
ATOM 681 O O . SER A 1 89 ? 6.318 8.979 -12.607 1.00 97.25 89 SER A O 1
ATOM 683 N N . ARG A 1 90 ? 8.346 8.069 -12.294 1.00 96.00 90 ARG A N 1
ATOM 684 C CA . ARG A 1 90 ? 8.404 7.359 -13.586 1.00 96.00 90 ARG A CA 1
ATOM 685 C C . ARG A 1 90 ? 7.442 6.177 -13.630 1.00 96.00 90 ARG A C 1
ATOM 687 O O . ARG A 1 90 ? 6.715 6.006 -14.609 1.00 96.00 90 ARG A O 1
ATOM 694 N N . ILE A 1 91 ? 7.391 5.402 -12.549 1.00 96.75 91 ILE A N 1
ATOM 695 C CA . ILE A 1 91 ? 6.433 4.312 -12.377 1.00 96.75 91 ILE A CA 1
ATOM 696 C C . ILE A 1 91 ? 5.005 4.866 -12.359 1.00 96.75 91 ILE A C 1
ATOM 698 O O . ILE A 1 91 ? 4.158 4.360 -13.094 1.00 96.75 91 ILE A O 1
ATOM 702 N N . ALA A 1 92 ? 4.745 5.930 -11.591 1.00 97.31 92 ALA A N 1
ATOM 703 C CA . ALA A 1 92 ? 3.434 6.570 -11.541 1.00 97.31 92 ALA A CA 1
ATOM 704 C C . ALA A 1 92 ? 2.978 7.016 -12.938 1.00 97.31 92 ALA A C 1
ATOM 706 O O . ALA A 1 92 ? 1.900 6.636 -13.389 1.00 97.31 92 ALA A O 1
ATOM 707 N N . LYS A 1 93 ? 3.842 7.719 -13.681 1.00 96.38 93 LYS A N 1
ATOM 708 C CA . LYS A 1 93 ? 3.562 8.129 -15.062 1.00 96.38 93 LYS A CA 1
ATOM 709 C C . LYS A 1 93 ? 3.277 6.942 -15.989 1.00 96.38 93 LYS A C 1
ATOM 711 O O . LYS A 1 93 ? 2.391 7.039 -16.840 1.00 96.38 93 LYS A O 1
ATOM 716 N N . SER A 1 94 ? 4.011 5.834 -15.849 1.00 94.12 94 SER A N 1
ATOM 717 C CA . SER A 1 94 ? 3.749 4.613 -16.621 1.00 94.12 94 SER A CA 1
ATOM 718 C C . SER A 1 94 ? 2.356 4.055 -16.330 1.00 94.12 94 SER A C 1
ATOM 720 O O . SER A 1 94 ? 1.604 3.777 -17.266 1.00 94.12 94 SER A O 1
ATOM 722 N N . ILE A 1 95 ? 1.971 3.970 -15.051 1.00 96.19 95 ILE A N 1
ATOM 723 C CA . ILE A 1 95 ? 0.630 3.527 -14.658 1.00 96.19 95 ILE A CA 1
ATOM 724 C C . ILE A 1 95 ? -0.426 4.473 -15.241 1.00 96.19 95 ILE A C 1
ATOM 726 O O . ILE A 1 95 ? -1.322 3.990 -15.924 1.00 96.19 95 ILE A O 1
ATOM 730 N N . GLU A 1 96 ? -0.300 5.795 -15.065 1.00 95.06 96 GLU A N 1
ATOM 731 C CA . GLU A 1 96 ? -1.252 6.777 -15.621 1.00 95.06 96 GLU A CA 1
ATOM 732 C C . GLU A 1 96 ? -1.418 6.615 -17.141 1.00 95.06 96 GLU A C 1
ATOM 734 O O . GLU A 1 96 ? -2.535 6.625 -17.659 1.00 95.06 96 GLU A O 1
ATOM 739 N N . THR A 1 97 ? -0.311 6.430 -17.864 1.00 93.88 97 THR A N 1
ATOM 740 C CA . THR A 1 97 ? -0.303 6.378 -19.336 1.00 93.88 97 THR A CA 1
ATOM 741 C C . THR A 1 97 ? -0.824 5.043 -19.875 1.00 93.88 97 THR A C 1
ATOM 743 O O . THR A 1 97 ? -1.445 4.991 -20.940 1.00 93.88 97 THR A O 1
ATOM 746 N N . HIS A 1 98 ? -0.564 3.945 -19.166 1.00 92.88 98 HIS A N 1
ATOM 747 C CA . HIS A 1 98 ? -0.731 2.591 -19.694 1.00 92.88 98 HIS A CA 1
ATOM 748 C C . HIS A 1 98 ? -1.673 1.712 -18.876 1.00 92.88 98 HIS A C 1
ATOM 750 O O . HIS A 1 98 ? -1.755 0.513 -19.138 1.00 92.88 98 HIS A O 1
ATOM 756 N N . ARG A 1 99 ? -2.434 2.284 -17.935 1.00 92.62 99 ARG A N 1
ATOM 757 C CA . ARG A 1 99 ? -3.299 1.546 -17.004 1.00 92.62 99 ARG A CA 1
ATOM 758 C C . ARG A 1 99 ? -4.163 0.465 -17.653 1.00 92.62 99 ARG A C 1
ATOM 760 O O . ARG A 1 99 ? -4.294 -0.622 -17.098 1.00 92.62 99 ARG A O 1
ATOM 767 N N . THR A 1 100 ? -4.734 0.744 -18.824 1.00 89.94 100 THR A N 1
ATOM 768 C CA . THR A 1 100 ? -5.618 -0.180 -19.560 1.00 89.94 100 THR A CA 1
ATOM 769 C C . THR A 1 100 ? -4.903 -1.410 -20.123 1.00 89.94 100 THR A C 1
ATOM 771 O O . THR A 1 100 ? -5.557 -2.390 -20.466 1.00 89.94 100 THR A O 1
ATOM 774 N N . LYS A 1 101 ? -3.570 -1.374 -20.215 1.00 86.94 101 LYS A N 1
ATOM 775 C CA . LYS A 1 101 ? -2.710 -2.476 -20.673 1.00 86.94 101 LYS A CA 1
ATOM 776 C C . LYS A 1 101 ? -2.069 -3.248 -19.519 1.00 86.94 101 LYS A C 1
ATOM 778 O O . LYS A 1 101 ? -1.414 -4.260 -19.762 1.00 86.94 101 LYS A O 1
ATOM 783 N N . LEU A 1 102 ? -2.215 -2.761 -18.288 1.00 86.56 102 LEU A N 1
ATOM 784 C CA . LEU A 1 102 ? -1.638 -3.360 -17.092 1.00 86.56 102 LEU A CA 1
ATOM 785 C C . LEU A 1 102 ? -2.717 -4.114 -16.323 1.00 86.56 102 LEU A C 1
ATOM 787 O O . LEU A 1 102 ? -3.781 -3.569 -16.025 1.00 86.56 102 LEU A O 1
ATOM 791 N N . ASP A 1 103 ? -2.428 -5.366 -15.976 1.00 89.44 103 ASP A N 1
ATOM 792 C CA . ASP A 1 103 ? -3.267 -6.088 -15.029 1.00 89.44 103 ASP A CA 1
ATOM 793 C C . ASP A 1 103 ? -3.075 -5.574 -13.600 1.00 89.44 103 ASP A C 1
ATOM 795 O O . ASP A 1 103 ? -2.071 -4.952 -13.241 1.00 89.44 103 ASP A O 1
ATOM 799 N N . ASP A 1 104 ? -4.068 -5.876 -12.774 1.00 90.75 104 ASP A N 1
ATOM 800 C CA . ASP A 1 104 ? -4.179 -5.372 -11.416 1.00 90.75 104 ASP A CA 1
ATOM 801 C C . ASP A 1 104 ? -3.006 -5.754 -10.508 1.00 90.75 104 ASP A C 1
ATOM 803 O O . ASP A 1 104 ? -2.603 -4.951 -9.660 1.00 90.75 104 ASP A O 1
ATOM 807 N N . LEU A 1 105 ? -2.442 -6.950 -10.700 1.00 88.75 105 LEU A N 1
ATOM 808 C CA . LEU A 1 105 ? -1.293 -7.436 -9.937 1.00 88.75 105 LEU A CA 1
ATOM 809 C C . LEU A 1 105 ? -0.025 -6.669 -10.307 1.00 88.75 105 LEU A C 1
ATOM 811 O O . LEU A 1 105 ? 0.752 -6.298 -9.429 1.00 88.75 105 LEU A O 1
ATOM 815 N N . THR A 1 106 ? 0.164 -6.399 -11.597 1.00 88.06 106 THR A N 1
ATOM 816 C CA . THR A 1 106 ? 1.291 -5.609 -12.094 1.00 88.06 106 THR A C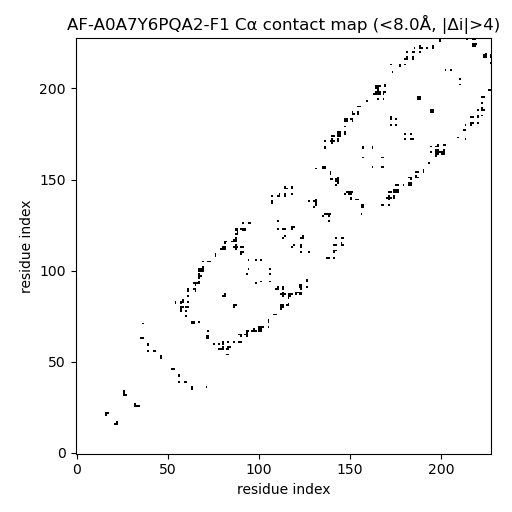A 1
ATOM 817 C C . THR A 1 106 ? 1.213 -4.177 -11.569 1.00 88.06 106 THR A C 1
ATOM 819 O O . THR A 1 106 ? 2.214 -3.659 -11.082 1.00 88.06 106 THR A O 1
ATOM 822 N N . VAL A 1 107 ? 0.024 -3.561 -11.584 1.00 94.69 107 VAL A N 1
ATOM 823 C CA . VAL A 1 107 ? -0.191 -2.222 -11.004 1.00 94.69 107 VAL A CA 1
ATOM 824 C C . VAL A 1 107 ? 0.116 -2.214 -9.505 1.00 94.69 107 VAL A C 1
ATOM 826 O O . VAL A 1 107 ? 0.868 -1.354 -9.056 1.00 94.69 107 VAL A O 1
ATOM 829 N N . SER A 1 108 ? -0.382 -3.191 -8.736 1.00 94.75 108 SER A N 1
ATOM 830 C CA . SER A 1 108 ? -0.065 -3.307 -7.303 1.00 94.75 108 SER A CA 1
ATOM 831 C C . SER A 1 108 ? 1.440 -3.397 -7.049 1.00 94.75 108 SER A C 1
ATOM 833 O O . SER A 1 108 ? 1.963 -2.706 -6.179 1.00 94.75 108 SER A O 1
ATOM 835 N N . ALA A 1 109 ? 2.147 -4.236 -7.809 1.00 92.19 109 ALA A N 1
ATOM 836 C CA . ALA A 1 109 ? 3.586 -4.406 -7.646 1.00 92.19 109 ALA A CA 1
ATOM 837 C C . ALA A 1 109 ? 4.354 -3.119 -7.980 1.00 92.19 109 ALA A C 1
ATOM 839 O O . ALA A 1 109 ? 5.280 -2.752 -7.264 1.00 92.19 109 ALA A O 1
ATOM 840 N N . LEU A 1 110 ? 3.949 -2.407 -9.032 1.00 95.25 110 LEU A N 1
ATOM 841 C CA . LEU A 1 110 ? 4.543 -1.125 -9.400 1.00 95.25 110 LEU A CA 1
ATOM 842 C C . LEU A 1 110 ? 4.292 -0.043 -8.338 1.00 95.25 110 LEU A C 1
ATOM 844 O O . LEU A 1 110 ? 5.228 0.662 -7.970 1.00 95.25 110 LEU A O 1
ATOM 848 N N . ILE A 1 111 ? 3.074 0.054 -7.795 1.00 97.31 111 ILE A N 1
ATOM 849 C CA . ILE A 1 111 ? 2.760 0.982 -6.696 1.00 97.31 111 ILE A CA 1
ATOM 850 C C . ILE A 1 111 ? 3.612 0.672 -5.458 1.00 97.31 111 ILE A C 1
ATOM 852 O O . ILE A 1 111 ? 4.177 1.596 -4.884 1.00 97.31 111 ILE A O 1
ATOM 856 N N . ASP A 1 112 ? 3.767 -0.603 -5.072 1.00 95.81 112 ASP A N 1
ATOM 857 C CA . ASP A 1 112 ? 4.615 -0.999 -3.930 1.00 95.81 112 ASP A CA 1
ATOM 858 C C . ASP A 1 112 ? 6.069 -0.529 -4.111 1.00 95.81 112 ASP A C 1
ATOM 860 O O . ASP A 1 112 ? 6.678 -0.010 -3.177 1.00 95.81 112 ASP A O 1
ATOM 864 N N . ARG A 1 113 ? 6.611 -0.645 -5.331 1.00 93.81 113 ARG A N 1
ATOM 865 C CA . ARG A 1 113 ? 7.969 -0.181 -5.664 1.00 93.81 113 ARG A CA 1
ATOM 866 C C . ARG A 1 113 ? 8.096 1.338 -5.650 1.00 93.81 113 ARG A C 1
ATOM 868 O O . ARG A 1 113 ? 9.065 1.862 -5.113 1.00 93.81 113 ARG A O 1
ATOM 875 N N . ALA A 1 114 ? 7.123 2.044 -6.218 1.00 97.06 114 ALA A N 1
ATOM 876 C CA . ALA A 1 114 ? 7.107 3.504 -6.222 1.00 97.06 114 ALA A CA 1
ATOM 877 C C . ALA A 1 114 ? 7.011 4.072 -4.794 1.00 97.06 114 ALA A C 1
ATOM 879 O O . ALA A 1 114 ? 7.734 5.006 -4.448 1.00 97.06 114 ALA A O 1
ATOM 880 N N . LEU A 1 115 ? 6.180 3.453 -3.948 1.00 97.38 115 LEU A N 1
ATOM 881 C CA . LEU A 1 115 ? 6.050 3.775 -2.527 1.00 97.38 115 LEU A CA 1
ATOM 882 C C . LEU A 1 115 ? 7.354 3.563 -1.747 1.00 97.38 115 LEU A C 1
ATOM 884 O O . LEU A 1 115 ? 7.625 4.312 -0.813 1.00 97.38 115 LEU A O 1
ATOM 888 N N . GLN A 1 116 ? 8.148 2.556 -2.114 1.00 95.56 116 GLN A N 1
ATOM 889 C CA . GLN A 1 116 ? 9.436 2.279 -1.480 1.00 95.56 116 GLN A CA 1
ATOM 890 C C . GLN A 1 116 ? 10.519 3.315 -1.839 1.00 95.56 116 GLN A C 1
ATOM 892 O O . GLN A 1 116 ? 11.377 3.588 -1.004 1.00 95.56 116 GLN A O 1
ATOM 897 N N . ASP A 1 117 ? 10.487 3.882 -3.051 1.00 96.00 117 ASP A N 1
ATOM 898 C CA . ASP A 1 117 ? 11.390 4.970 -3.468 1.00 96.00 117 ASP A CA 1
ATOM 899 C C . ASP A 1 117 ? 11.007 6.298 -2.807 1.00 96.00 117 ASP A C 1
ATOM 901 O O . ASP A 1 117 ? 11.762 6.867 -2.018 1.00 96.00 117 ASP A O 1
ATOM 905 N N . ASN A 1 118 ? 9.804 6.787 -3.115 1.00 97.25 118 ASN A N 1
ATOM 906 C CA . ASN A 1 118 ? 9.306 8.050 -2.596 1.00 97.25 118 ASN A CA 1
ATOM 907 C C . ASN A 1 118 ? 7.783 7.985 -2.421 1.00 97.25 118 ASN A C 1
ATOM 909 O O . ASN A 1 118 ? 7.048 8.189 -3.397 1.00 97.25 118 ASN A O 1
ATOM 913 N N . PRO A 1 119 ? 7.293 7.735 -1.193 1.00 96.12 119 PRO A N 1
ATOM 914 C CA . PRO A 1 119 ? 5.868 7.589 -0.948 1.00 96.12 119 PRO A CA 1
ATOM 915 C C . PRO A 1 119 ? 5.098 8.895 -1.144 1.00 96.12 119 PRO A C 1
ATOM 917 O O . PRO A 1 119 ? 3.956 8.852 -1.581 1.00 96.12 119 PRO A O 1
ATOM 920 N N . SER A 1 120 ? 5.716 10.052 -0.882 1.00 95.69 120 SER A N 1
ATOM 921 C CA . SER A 1 120 ? 5.067 11.366 -0.984 1.00 95.69 120 SER A CA 1
ATOM 922 C C . SER A 1 120 ? 5.146 11.993 -2.379 1.00 95.69 120 SER A C 1
ATOM 924 O O . SER A 1 120 ? 4.801 13.166 -2.552 1.00 95.69 120 SER A O 1
ATOM 926 N N . ASP A 1 121 ? 5.586 11.235 -3.388 1.00 98.00 121 ASP A N 1
ATOM 927 C CA . ASP A 1 121 ? 5.598 11.690 -4.774 1.00 98.00 121 ASP A CA 1
ATOM 928 C C . ASP A 1 121 ? 4.180 12.064 -5.239 1.00 98.00 121 ASP A C 1
ATOM 930 O O . ASP A 1 121 ? 3.243 11.268 -5.197 1.00 98.00 121 ASP A O 1
ATOM 934 N N . SER A 1 122 ? 4.015 13.301 -5.707 1.00 97.31 122 SER A N 1
ATOM 935 C CA . SER A 1 122 ? 2.695 13.821 -6.084 1.00 97.31 122 SER A CA 1
ATOM 936 C C . SER A 1 122 ? 2.053 13.106 -7.280 1.00 97.31 122 SER A C 1
ATOM 938 O O . SER A 1 122 ? 0.829 13.111 -7.394 1.00 97.31 122 SER A O 1
ATOM 940 N N . ALA A 1 123 ? 2.840 12.512 -8.185 1.00 97.25 123 ALA A N 1
ATOM 941 C CA . ALA A 1 123 ? 2.296 11.716 -9.281 1.00 97.25 123 ALA A CA 1
ATOM 942 C C . ALA A 1 123 ? 1.840 10.347 -8.770 1.00 97.25 123 ALA A C 1
ATOM 944 O O . ALA A 1 123 ? 0.751 9.898 -9.125 1.00 97.25 123 ALA A O 1
ATOM 945 N N . LEU A 1 124 ? 2.614 9.730 -7.873 1.00 98.00 124 LEU A N 1
ATOM 946 C CA . LEU A 1 124 ? 2.215 8.493 -7.207 1.00 98.00 124 LEU A CA 1
ATOM 947 C C . LEU A 1 124 ? 0.923 8.672 -6.402 1.00 98.00 124 LEU A C 1
ATOM 949 O O . LEU A 1 124 ? 0.023 7.845 -6.529 1.00 98.00 124 LEU A O 1
ATOM 953 N N . VAL A 1 125 ? 0.788 9.766 -5.644 1.00 97.69 125 VAL A N 1
ATOM 954 C CA . VAL A 1 125 ? -0.441 10.081 -4.892 1.00 97.69 125 VAL A CA 1
ATOM 955 C C . VAL A 1 125 ? -1.660 10.087 -5.813 1.00 97.69 125 VAL A C 1
ATOM 957 O O . VAL A 1 125 ? -2.642 9.410 -5.524 1.00 97.69 125 VAL A O 1
ATOM 960 N N . ARG A 1 126 ? -1.591 10.777 -6.960 1.00 97.31 126 ARG A N 1
ATOM 961 C CA . ARG A 1 126 ? -2.709 10.822 -7.919 1.00 97.31 126 ARG A CA 1
ATOM 962 C C . ARG A 1 126 ? -3.071 9.442 -8.464 1.00 97.31 126 ARG A C 1
ATOM 964 O O . ARG A 1 126 ? -4.255 9.125 -8.574 1.00 97.31 126 ARG A O 1
ATOM 971 N N . VAL A 1 127 ? -2.071 8.620 -8.789 1.00 97.25 127 VAL A N 1
ATOM 972 C CA . VAL A 1 127 ? -2.284 7.231 -9.226 1.00 97.25 127 VAL A CA 1
ATOM 973 C C . VAL A 1 127 ? -2.965 6.420 -8.135 1.00 97.25 127 VAL A C 1
ATOM 975 O O . VAL A 1 127 ? -3.945 5.732 -8.405 1.00 97.25 127 VAL A O 1
ATOM 978 N N . MET A 1 128 ? -2.477 6.515 -6.901 1.00 97.25 128 MET A N 1
ATOM 979 C CA . MET A 1 128 ? -3.047 5.798 -5.766 1.00 97.25 128 MET A CA 1
ATOM 980 C C . MET A 1 128 ? -4.492 6.215 -5.504 1.00 97.25 128 MET A C 1
ATOM 982 O O . MET A 1 128 ? -5.340 5.347 -5.333 1.00 97.25 128 MET A O 1
ATOM 986 N N . GLU A 1 129 ? -4.807 7.509 -5.537 1.00 96.06 129 GLU A N 1
ATOM 987 C CA . GLU A 1 129 ? -6.180 8.009 -5.403 1.00 96.06 129 GLU A CA 1
ATOM 988 C C . GLU A 1 129 ? -7.089 7.518 -6.540 1.00 96.06 129 GLU A C 1
ATOM 990 O O . GLU A 1 129 ? -8.252 7.179 -6.309 1.00 96.06 129 GLU A O 1
ATOM 995 N N . ALA A 1 130 ? -6.581 7.453 -7.774 1.00 95.31 130 ALA A N 1
ATOM 996 C CA . ALA A 1 130 ? -7.331 6.929 -8.911 1.00 95.31 130 ALA A CA 1
ATOM 997 C C . ALA A 1 130 ? -7.611 5.423 -8.769 1.00 95.31 130 ALA A C 1
ATOM 999 O O . ALA A 1 130 ? -8.757 5.000 -8.932 1.00 95.31 130 ALA A O 1
ATOM 1000 N N . GLU A 1 131 ? -6.600 4.627 -8.413 1.00 95.06 131 GLU A N 1
ATOM 1001 C CA . GLU A 1 131 ? -6.747 3.185 -8.186 1.00 95.06 131 GLU A CA 1
ATOM 1002 C C . GLU A 1 131 ? -7.595 2.878 -6.949 1.00 95.06 131 GLU A C 1
ATOM 1004 O O . GLU A 1 131 ? -8.343 1.901 -6.929 1.00 95.06 131 GLU A O 1
ATOM 1009 N N . ALA A 1 132 ? -7.548 3.719 -5.917 1.00 92.44 132 ALA A N 1
ATOM 1010 C CA . ALA A 1 132 ? -8.312 3.497 -4.699 1.00 92.44 132 ALA A CA 1
ATOM 1011 C C . ALA A 1 132 ? -9.830 3.629 -4.907 1.00 92.44 132 ALA A C 1
ATOM 1013 O O . ALA A 1 132 ? -10.604 3.002 -4.186 1.00 92.44 132 ALA A O 1
ATOM 1014 N N . LYS A 1 133 ? -10.279 4.351 -5.942 1.00 89.19 133 LYS A N 1
ATOM 1015 C CA . LYS A 1 133 ? -11.708 4.419 -6.302 1.00 89.19 133 LYS A CA 1
ATOM 10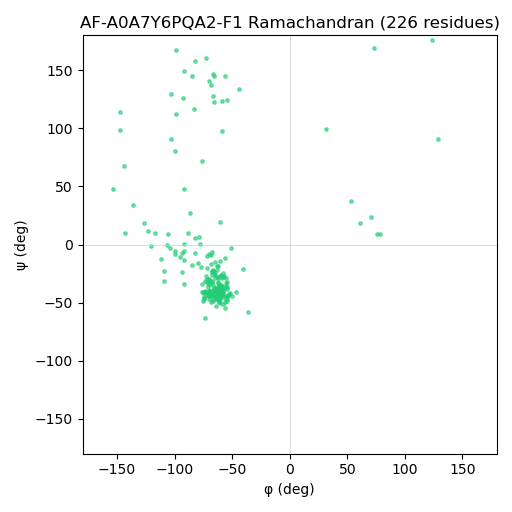16 C C . LYS A 1 133 ? -12.293 3.068 -6.707 1.00 89.19 133 LYS A C 1
ATOM 1018 O O . LYS A 1 133 ? -13.493 2.860 -6.564 1.00 89.19 133 LYS A O 1
ATOM 1023 N N . THR A 1 134 ? -11.471 2.168 -7.240 1.00 86.56 134 THR A N 1
ATOM 1024 C CA . THR A 1 134 ? -11.903 0.839 -7.699 1.00 86.56 134 THR A CA 1
ATOM 1025 C C . THR A 1 134 ? -11.399 -0.271 -6.787 1.00 86.56 134 THR A C 1
ATOM 1027 O O . THR A 1 134 ? -12.057 -1.297 -6.632 1.00 86.56 134 THR A O 1
ATOM 1030 N N . ARG A 1 135 ? -10.229 -0.072 -6.176 1.00 87.81 135 ARG A N 1
ATOM 1031 C CA . ARG A 1 135 ? -9.475 -1.086 -5.433 1.00 87.81 135 ARG A CA 1
ATOM 1032 C C . ARG A 1 135 ? -8.930 -0.546 -4.107 1.00 87.81 135 ARG A C 1
ATOM 1034 O O . ARG A 1 135 ? -7.860 -0.966 -3.666 1.00 87.81 135 ARG A O 1
ATOM 1041 N N . GLY A 1 136 ? -9.676 0.358 -3.468 1.00 88.19 136 GLY A N 1
ATOM 1042 C CA . GLY A 1 136 ? -9.326 1.059 -2.222 1.00 88.19 136 GLY A CA 1
ATOM 1043 C C . GLY A 1 136 ? -8.559 0.214 -1.209 1.00 88.19 136 GLY A C 1
ATOM 1044 O O . GLY A 1 136 ? -7.411 0.544 -0.913 1.00 88.19 136 GLY A O 1
ATOM 1045 N N . PRO A 1 137 ? -9.109 -0.925 -0.752 1.00 91.25 137 PRO A N 1
ATOM 1046 C CA . PRO A 1 137 ? -8.454 -1.748 0.260 1.00 91.25 137 PRO A CA 1
ATOM 1047 C C . PRO A 1 137 ? -7.063 -2.263 -0.132 1.00 91.25 137 PRO A C 1
ATOM 1049 O O . PRO A 1 137 ? -6.177 -2.356 0.714 1.00 91.25 137 PRO A O 1
ATOM 1052 N N . GLU A 1 138 ? -6.840 -2.585 -1.408 1.00 93.00 138 GLU A N 1
ATOM 1053 C CA . GLU A 1 138 ? -5.539 -3.071 -1.871 1.00 93.00 138 GLU A CA 1
ATOM 1054 C C . GLU A 1 138 ? -4.512 -1.937 -1.936 1.00 93.00 138 GLU A C 1
ATOM 1056 O O . GLU A 1 138 ? -3.380 -2.119 -1.496 1.00 93.00 138 GLU A O 1
ATOM 1061 N N . VAL A 1 139 ? -4.907 -0.748 -2.402 1.00 95.81 139 VAL A N 1
ATOM 1062 C CA . VAL A 1 139 ? -4.027 0.434 -2.405 1.00 95.81 139 VAL A CA 1
ATOM 1063 C C . VAL A 1 139 ? -3.662 0.841 -0.976 1.00 95.81 139 VAL A C 1
ATOM 1065 O O . VAL A 1 139 ? -2.489 1.076 -0.685 1.00 95.81 139 VAL A O 1
ATOM 1068 N N . LEU A 1 140 ? -4.637 0.846 -0.063 1.00 96.56 140 LEU A N 1
ATOM 1069 C CA . LEU A 1 140 ? -4.409 1.106 1.360 1.00 96.56 140 LEU A CA 1
ATOM 1070 C C . LEU A 1 140 ? -3.445 0.093 1.977 1.00 96.56 140 LEU A C 1
ATOM 1072 O O . LEU A 1 140 ? -2.554 0.479 2.729 1.00 96.56 140 LEU A O 1
ATOM 1076 N N . ARG A 1 141 ? -3.575 -1.195 1.637 1.00 95.50 141 ARG A N 1
ATOM 1077 C CA . ARG A 1 141 ? -2.673 -2.249 2.123 1.00 95.50 141 ARG A CA 1
ATOM 1078 C C . ARG A 1 141 ? -1.227 -2.010 1.689 1.00 95.50 141 ARG A C 1
ATOM 1080 O O . ARG A 1 141 ? -0.318 -2.231 2.486 1.00 95.50 141 ARG A O 1
ATOM 1087 N N . LEU A 1 142 ? -1.002 -1.575 0.448 1.00 96.31 142 LEU A N 1
ATOM 1088 C CA . LEU A 1 142 ? 0.337 -1.231 -0.045 1.00 96.31 142 LEU A CA 1
ATOM 1089 C C . LEU A 1 142 ? 0.885 0.008 0.674 1.00 96.31 142 LEU A C 1
ATOM 1091 O O . LEU A 1 142 ? 1.993 -0.020 1.212 1.00 96.31 142 LEU A O 1
ATOM 1095 N N . ALA A 1 143 ? 0.072 1.063 0.756 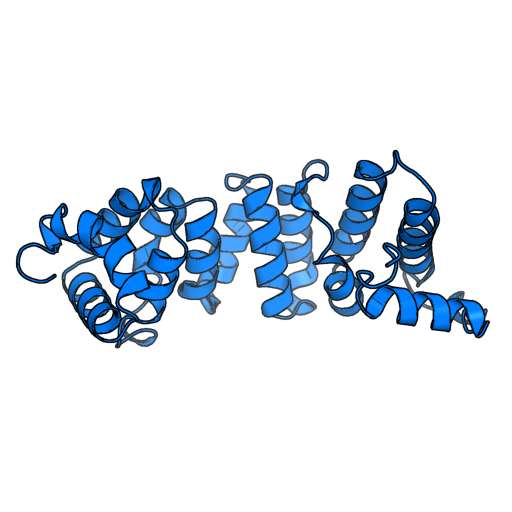1.00 97.38 143 ALA A N 1
ATOM 1096 C CA . ALA A 1 143 ? 0.426 2.310 1.421 1.00 97.38 143 ALA A CA 1
ATOM 1097 C C . ALA A 1 143 ? 0.735 2.115 2.909 1.00 97.38 143 ALA A C 1
ATOM 1099 O O . ALA A 1 143 ? 1.674 2.710 3.418 1.00 97.38 143 ALA A O 1
ATOM 1100 N N . ALA A 1 144 ? 0.019 1.232 3.603 1.00 97.06 144 ALA A N 1
ATOM 1101 C CA . ALA A 1 144 ? 0.213 0.979 5.027 1.00 97.06 144 ALA A CA 1
ATOM 1102 C C . ALA A 1 144 ? 1.633 0.528 5.388 1.00 97.06 144 ALA A C 1
ATOM 1104 O O . ALA A 1 144 ? 2.044 0.735 6.524 1.00 97.06 144 ALA A O 1
ATOM 1105 N N . ARG A 1 145 ? 2.390 -0.058 4.450 1.00 96.00 145 ARG A N 1
ATOM 1106 C CA . ARG A 1 145 ? 3.786 -0.455 4.681 1.00 96.00 145 ARG A CA 1
ATOM 1107 C C . ARG A 1 145 ? 4.751 0.726 4.693 1.00 96.00 145 ARG A C 1
ATOM 1109 O O . ARG A 1 145 ? 5.646 0.775 5.529 1.00 96.00 145 ARG A O 1
ATOM 1116 N N . TRP A 1 146 ? 4.611 1.601 3.704 1.00 96.00 146 TRP A N 1
ATOM 1117 C CA . TRP A 1 146 ? 5.621 2.600 3.341 1.00 96.00 146 TRP A CA 1
ATOM 1118 C C . TRP A 1 146 ? 5.192 4.023 3.694 1.00 96.00 146 TRP A C 1
ATOM 1120 O O . TRP A 1 146 ? 6.029 4.900 3.876 1.00 96.00 146 TRP A O 1
ATOM 1130 N N . TRP A 1 147 ? 3.884 4.245 3.821 1.00 97.38 147 TRP A N 1
ATOM 1131 C CA . TRP A 1 147 ? 3.278 5.518 4.180 1.00 97.38 147 TRP A CA 1
ATOM 1132 C C . TRP A 1 147 ? 2.025 5.356 5.065 1.00 97.38 147 TRP A C 1
ATOM 1134 O O . TRP A 1 147 ? 0.904 5.677 4.651 1.00 97.38 147 TRP A O 1
ATOM 1144 N N . PRO A 1 148 ? 2.194 4.886 6.316 1.00 96.88 148 PRO A N 1
ATOM 1145 C CA . PRO A 1 148 ? 1.081 4.607 7.225 1.00 96.88 148 PRO A CA 1
ATOM 1146 C C . PRO A 1 148 ? 0.151 5.801 7.456 1.00 96.88 148 PRO A C 1
ATOM 1148 O O . PRO A 1 148 ? -1.056 5.615 7.539 1.00 96.88 148 PRO A O 1
ATOM 1151 N N . ALA A 1 149 ? 0.692 7.023 7.507 1.00 96.81 149 ALA A N 1
ATOM 1152 C CA . ALA A 1 149 ? -0.094 8.239 7.713 1.00 96.81 149 ALA A CA 1
ATOM 1153 C C . ALA A 1 149 ? -1.115 8.493 6.588 1.00 96.81 149 ALA A C 1
ATOM 1155 O O . ALA A 1 149 ? -2.249 8.867 6.874 1.00 96.81 149 ALA A O 1
ATOM 1156 N N . TRP A 1 150 ? -0.742 8.252 5.324 1.00 96.94 150 TRP A N 1
ATOM 1157 C CA . TRP A 1 150 ? -1.668 8.377 4.193 1.00 96.94 150 TRP A CA 1
ATOM 1158 C C . TRP A 1 150 ? -2.715 7.262 4.203 1.00 96.94 150 TRP A C 1
ATOM 1160 O O . TRP A 1 150 ? -3.887 7.516 3.951 1.00 96.94 150 TRP A O 1
ATOM 1170 N N . ALA A 1 151 ? -2.320 6.027 4.527 1.00 97.06 151 ALA A N 1
ATOM 1171 C CA . ALA A 1 151 ? -3.273 4.922 4.632 1.00 97.06 151 ALA A CA 1
ATOM 1172 C C . ALA A 1 151 ? -4.284 5.159 5.771 1.00 97.06 151 ALA A C 1
ATOM 1174 O O . ALA A 1 151 ? -5.479 4.940 5.600 1.00 97.06 151 ALA A O 1
ATOM 1175 N N . ALA A 1 152 ? -3.812 5.671 6.908 1.00 97.19 152 ALA A N 1
ATOM 1176 C CA . ALA A 1 152 ? -4.634 6.037 8.054 1.00 97.19 152 ALA A CA 1
ATOM 1177 C C . ALA A 1 152 ? -5.642 7.151 7.715 1.00 97.19 152 ALA A C 1
ATOM 1179 O O . ALA A 1 152 ? -6.805 7.056 8.098 1.00 97.19 152 ALA A O 1
ATOM 1180 N N . SER A 1 153 ? -5.244 8.172 6.945 1.00 96.50 153 SER A N 1
ATOM 1181 C CA . SER A 1 153 ? -6.152 9.263 6.551 1.00 96.50 153 SER A CA 1
ATOM 1182 C C . SER A 1 153 ? -7.236 8.861 5.546 1.00 96.50 153 SER A C 1
ATOM 1184 O O . SER A 1 153 ? -8.108 9.675 5.267 1.00 96.50 153 SER A O 1
ATOM 1186 N N . HIS A 1 154 ? -7.168 7.646 4.996 1.00 96.69 154 HIS A N 1
ATOM 1187 C CA . HIS A 1 154 ? -8.081 7.131 3.972 1.00 96.69 154 HIS A CA 1
ATOM 1188 C C . HIS A 1 154 ? -8.704 5.785 4.367 1.00 96.69 154 HIS A C 1
ATOM 1190 O O . HIS A 1 154 ? -9.182 5.029 3.521 1.00 96.69 154 HIS A O 1
ATOM 1196 N N . ILE A 1 155 ? -8.674 5.439 5.656 1.00 95.00 155 ILE A N 1
ATOM 1197 C CA . ILE A 1 155 ? -9.185 4.154 6.145 1.00 95.00 155 ILE A CA 1
ATOM 1198 C C . ILE A 1 155 ? -10.696 3.989 5.901 1.00 95.00 155 ILE A C 1
ATOM 1200 O O . ILE A 1 155 ? -11.197 2.869 5.805 1.00 95.00 155 ILE A O 1
ATOM 1204 N N . ASP A 1 156 ? -11.408 5.104 5.728 1.00 92.62 156 ASP A N 1
ATOM 1205 C CA . ASP A 1 156 ? -12.817 5.178 5.345 1.00 92.62 156 ASP A CA 1
ATOM 1206 C C . ASP A 1 156 ? -13.098 4.625 3.935 1.00 92.62 156 ASP A C 1
ATOM 1208 O O . ASP A 1 156 ? -14.242 4.305 3.609 1.00 92.62 156 ASP A O 1
ATOM 1212 N N . TRP A 1 157 ? -12.065 4.431 3.108 1.00 92.75 157 TRP A N 1
ATOM 1213 C CA . TRP A 1 157 ? -12.177 3.780 1.798 1.00 92.75 157 TRP A CA 1
ATOM 1214 C C . TRP A 1 157 ? -12.248 2.249 1.871 1.00 92.75 157 TRP A C 1
ATOM 1216 O O . TRP A 1 157 ? -12.236 1.581 0.834 1.00 92.75 157 TRP A O 1
ATOM 1226 N N . VAL A 1 158 ? -12.334 1.670 3.072 1.00 92.00 158 VAL A N 1
ATOM 1227 C CA . VAL A 1 158 ? -12.659 0.252 3.280 1.00 92.00 158 VAL A CA 1
ATOM 1228 C C . VAL A 1 158 ? -14.146 0.121 3.648 1.00 92.00 158 VAL A C 1
ATOM 1230 O O . VAL A 1 158 ? -14.486 -0.025 4.830 1.00 92.00 158 VAL A O 1
ATOM 1233 N N . PRO A 1 159 ? -15.065 0.162 2.660 1.00 87.06 159 PRO A N 1
ATOM 1234 C CA . PRO A 1 159 ? -16.493 0.197 2.939 1.00 87.06 159 PRO A CA 1
ATOM 1235 C C . PRO A 1 159 ? -16.957 -1.097 3.607 1.00 87.06 159 PRO A C 1
ATOM 1237 O O . PRO A 1 159 ? -16.525 -2.192 3.243 1.00 87.06 159 PRO A O 1
ATOM 1240 N N . THR A 1 160 ? -17.923 -0.989 4.519 1.00 88.62 160 THR A N 1
ATOM 1241 C CA . THR A 1 160 ? -18.540 -2.138 5.203 1.00 88.62 160 THR A CA 1
ATOM 1242 C C . THR A 1 160 ? -19.104 -3.174 4.223 1.00 88.62 160 THR A C 1
ATOM 1244 O O . THR A 1 160 ? -19.045 -4.369 4.490 1.00 88.62 160 THR A O 1
ATOM 1247 N N . SER A 1 161 ? -19.593 -2.745 3.053 1.00 88.25 161 SER A N 1
ATOM 1248 C CA . SER A 1 161 ? -20.108 -3.642 2.007 1.00 88.25 161 SER A CA 1
ATOM 1249 C C . SER A 1 161 ? -19.045 -4.556 1.390 1.00 88.25 161 SER A C 1
ATOM 1251 O O . SER A 1 161 ? -19.384 -5.642 0.927 1.00 88.25 161 SER A O 1
ATOM 1253 N N . GLY A 1 162 ? -17.780 -4.124 1.365 1.00 84.25 162 GLY A N 1
ATOM 1254 C CA . GLY A 1 162 ? -16.658 -4.878 0.801 1.00 84.25 162 GLY A CA 1
ATOM 1255 C C . GLY A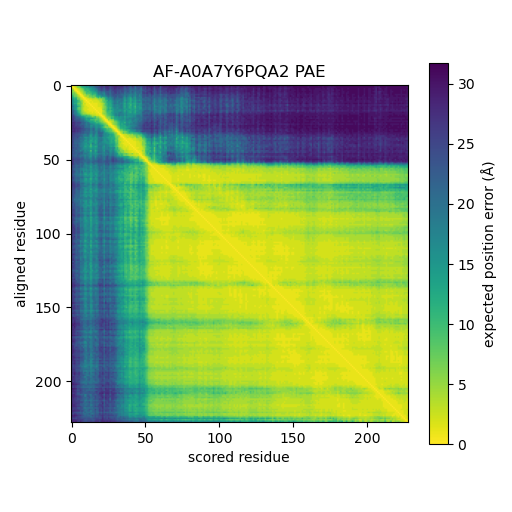 1 162 ? -15.805 -5.605 1.841 1.00 84.25 162 GLY A C 1
ATOM 1256 O O . GLY A 1 162 ? -14.893 -6.330 1.456 1.00 84.25 162 GLY A O 1
ATOM 1257 N N . ASP A 1 163 ? -16.073 -5.403 3.134 1.00 92.06 163 ASP A N 1
ATOM 1258 C CA . ASP A 1 163 ? -15.239 -5.903 4.232 1.00 92.06 163 ASP A CA 1
ATOM 1259 C C . ASP A 1 163 ? -16.045 -6.110 5.525 1.00 92.06 163 ASP A C 1
ATOM 1261 O O . ASP A 1 163 ? -15.671 -5.662 6.607 1.00 92.06 163 ASP A O 1
ATOM 1265 N N . ALA A 1 164 ? -17.199 -6.768 5.422 1.00 91.25 164 ALA A N 1
ATOM 1266 C CA . ALA A 1 164 ? -18.120 -6.948 6.546 1.00 91.25 164 ALA A CA 1
ATOM 1267 C C . ALA A 1 164 ? -17.506 -7.703 7.745 1.00 91.25 164 ALA A C 1
ATOM 1269 O O . ALA A 1 164 ? -17.941 -7.503 8.876 1.00 91.25 164 ALA A O 1
ATOM 1270 N N . ASP A 1 165 ? -16.502 -8.553 7.511 1.00 92.69 165 ASP A N 1
ATOM 1271 C CA . ASP A 1 165 ? -15.800 -9.334 8.536 1.00 92.69 165 ASP A CA 1
ATOM 1272 C C . ASP A 1 165 ? -14.521 -8.659 9.065 1.00 92.69 165 ASP A C 1
ATOM 1274 O O . ASP A 1 165 ? -13.943 -9.146 10.035 1.00 92.69 165 ASP A O 1
ATOM 1278 N N . GLY A 1 166 ? -14.093 -7.540 8.467 1.00 94.94 166 GLY A N 1
ATOM 1279 C CA . GLY A 1 166 ? -12.890 -6.798 8.847 1.00 94.94 166 GLY A CA 1
ATOM 1280 C C . GLY A 1 166 ? -11.573 -7.394 8.344 1.00 94.94 166 GLY A C 1
ATOM 1281 O O . GLY A 1 166 ? -10.505 -6.945 8.771 1.00 94.94 166 GLY A O 1
ATOM 1282 N N . ALA A 1 167 ? -11.603 -8.404 7.469 1.00 94.44 167 ALA A N 1
ATOM 1283 C CA . ALA A 1 167 ? -10.400 -9.060 6.964 1.00 94.44 167 ALA A CA 1
ATOM 1284 C C . ALA A 1 167 ? -9.470 -8.106 6.190 1.00 94.44 167 ALA A C 1
ATOM 1286 O O . ALA A 1 167 ? -8.246 -8.248 6.254 1.00 94.44 167 ALA A O 1
ATOM 1287 N N . LEU A 1 168 ? -10.013 -7.129 5.460 1.00 93.62 168 LEU A N 1
ATOM 1288 C CA . LEU A 1 168 ? -9.231 -6.127 4.735 1.00 93.62 168 LEU A CA 1
ATOM 1289 C C . LEU A 1 168 ? -8.623 -5.097 5.687 1.00 93.62 168 LEU A C 1
ATOM 1291 O O . LEU A 1 168 ? -7.425 -4.835 5.570 1.00 93.62 168 LEU A O 1
ATOM 1295 N N . LEU A 1 169 ? -9.384 -4.584 6.663 1.00 95.62 169 LEU A N 1
ATOM 1296 C CA . LEU A 1 169 ? -8.832 -3.735 7.732 1.00 95.62 169 LEU A CA 1
ATOM 1297 C C . LEU A 1 169 ? -7.668 -4.430 8.440 1.00 95.62 169 LEU A C 1
ATOM 1299 O O . LEU A 1 169 ? -6.604 -3.842 8.635 1.00 95.62 169 LEU A O 1
ATOM 1303 N N . LEU A 1 170 ? -7.836 -5.716 8.751 1.00 95.31 170 LEU A N 1
ATOM 1304 C CA . LEU A 1 170 ? -6.800 -6.514 9.388 1.00 95.31 170 LEU A CA 1
ATOM 1305 C C . LEU A 1 170 ? -5.548 -6.649 8.515 1.00 95.31 170 LEU A C 1
ATOM 1307 O O . LEU A 1 170 ? -4.442 -6.556 9.033 1.00 95.31 170 LEU A O 1
ATOM 1311 N N . ARG A 1 171 ? -5.691 -6.815 7.192 1.00 94.06 171 ARG A N 1
ATOM 1312 C CA . ARG A 1 171 ? -4.554 -6.851 6.250 1.00 94.06 171 ARG A CA 1
ATOM 1313 C C . ARG A 1 171 ? -3.825 -5.513 6.145 1.00 94.06 171 ARG A C 1
ATOM 1315 O O . ARG A 1 171 ? -2.611 -5.518 5.952 1.00 94.06 171 ARG A O 1
ATOM 1322 N N . VAL A 1 172 ? -4.537 -4.391 6.249 1.00 95.69 172 VAL A N 1
ATOM 1323 C CA . VAL A 1 172 ? -3.929 -3.051 6.300 1.00 95.69 172 VAL A CA 1
ATOM 1324 C C . VAL A 1 172 ? -3.090 -2.929 7.572 1.00 95.69 172 VAL A C 1
ATOM 1326 O O . VAL A 1 172 ? -1.890 -2.676 7.481 1.00 95.69 172 VAL A O 1
ATOM 1329 N N . VAL A 1 173 ? -3.681 -3.232 8.734 1.00 96.12 173 VAL A N 1
ATOM 1330 C CA . VAL A 1 173 ? -2.988 -3.245 10.035 1.00 96.12 173 VAL A CA 1
ATOM 1331 C C . VAL A 1 173 ? -1.810 -4.224 10.035 1.00 96.12 173 VAL A C 1
ATOM 1333 O O . VAL A 1 173 ? -0.741 -3.907 10.555 1.00 96.12 173 VAL A O 1
ATOM 1336 N N . ASP A 1 174 ? -1.959 -5.395 9.405 1.00 94.19 174 ASP A N 1
ATOM 1337 C CA . ASP A 1 174 ? -0.887 -6.384 9.283 1.00 94.19 174 ASP A CA 1
ATOM 1338 C C . ASP A 1 174 ? 0.328 -5.834 8.547 1.00 94.19 174 ASP A C 1
ATOM 1340 O O . ASP A 1 174 ? 1.469 -6.182 8.852 1.00 94.19 174 ASP A O 1
ATOM 1344 N N . ARG A 1 175 ? 0.086 -4.980 7.557 1.00 94.38 175 ARG A N 1
ATOM 1345 C CA . ARG A 1 175 ? 1.149 -4.433 6.734 1.00 94.38 175 ARG A CA 1
ATOM 1346 C C . ARG A 1 175 ? 1.800 -3.201 7.356 1.00 94.38 175 ARG A C 1
ATOM 1348 O O . ARG A 1 175 ? 2.922 -2.874 6.973 1.00 94.38 175 ARG A O 1
ATOM 1355 N N . THR A 1 176 ? 1.144 -2.573 8.330 1.00 96.69 176 THR A N 1
ATOM 1356 C CA . THR A 1 176 ? 1.677 -1.431 9.071 1.00 96.69 176 THR A CA 1
ATOM 1357 C C . THR A 1 176 ? 2.885 -1.824 9.933 1.00 96.69 176 THR A C 1
ATOM 1359 O O . THR A 1 176 ? 2.788 -2.769 10.732 1.00 96.69 176 THR A O 1
ATOM 1362 N N . PRO A 1 177 ? 4.027 -1.112 9.812 1.00 95.81 177 PRO A N 1
ATOM 1363 C CA . PRO A 1 177 ? 5.175 -1.294 10.693 1.00 95.81 177 PRO A CA 1
ATOM 1364 C C . PRO A 1 177 ? 4.795 -1.116 12.165 1.00 95.81 177 PRO A C 1
ATOM 1366 O O . PRO A 1 177 ? 3.981 -0.264 12.507 1.00 95.81 177 PRO A O 1
ATOM 1369 N N . THR A 1 178 ? 5.417 -1.887 13.062 1.00 95.12 178 THR A N 1
ATOM 1370 C CA . THR A 1 178 ? 5.066 -1.887 14.495 1.00 95.12 178 THR A CA 1
ATOM 1371 C C . THR A 1 178 ? 5.103 -0.492 15.130 1.00 95.12 178 THR A C 1
ATOM 1373 O O . THR A 1 178 ? 4.237 -0.179 15.940 1.00 95.12 178 THR A O 1
ATOM 1376 N N . GLY A 1 179 ? 6.073 0.348 14.748 1.00 95.94 179 GLY A N 1
ATOM 1377 C CA . GLY A 1 179 ? 6.199 1.720 15.258 1.00 95.94 179 GLY A CA 1
ATOM 1378 C C . GLY A 1 179 ? 5.054 2.650 14.845 1.00 95.94 179 GLY A C 1
ATOM 1379 O O . GLY A 1 179 ? 4.765 3.603 15.560 1.00 95.94 179 GLY A O 1
ATOM 1380 N N . ASP A 1 180 ? 4.366 2.334 13.747 1.00 97.38 180 ASP A N 1
ATOM 1381 C CA . ASP A 1 180 ? 3.286 3.137 13.169 1.00 97.38 180 ASP A CA 1
ATOM 1382 C C . ASP A 1 180 ? 1.890 2.560 13.451 1.00 97.38 180 ASP A C 1
ATOM 1384 O O . ASP A 1 180 ? 0.878 3.170 13.098 1.00 97.38 180 ASP A O 1
ATOM 1388 N N . LEU A 1 181 ? 1.806 1.401 14.120 1.00 96.94 181 LEU A N 1
ATOM 1389 C CA . LEU A 1 181 ? 0.530 0.805 14.525 1.00 96.94 181 LEU A CA 1
ATOM 1390 C C . LEU A 1 181 ? -0.357 1.779 15.317 1.00 96.94 181 LEU A C 1
ATOM 1392 O O . LEU A 1 181 ? -1.542 1.831 14.996 1.00 96.94 181 LEU A O 1
ATOM 1396 N N . PRO A 1 182 ? 0.147 2.582 16.282 1.00 97.12 182 PRO A N 1
ATOM 1397 C CA . PRO A 1 182 ? -0.702 3.528 17.006 1.00 97.12 182 PRO A CA 1
ATOM 1398 C C . PRO A 1 182 ? -1.436 4.516 16.090 1.00 97.12 182 PRO A C 1
ATOM 1400 O O . PRO A 1 182 ? -2.603 4.800 16.325 1.00 97.12 182 PRO A O 1
ATOM 1403 N N . VAL A 1 183 ? -0.792 4.985 15.014 1.00 96.69 183 VAL A N 1
ATOM 1404 C CA . VAL A 1 183 ? -1.401 5.919 14.049 1.00 96.69 183 VAL A CA 1
ATOM 1405 C C . VAL A 1 183 ? -2.541 5.246 13.285 1.00 96.69 183 VAL A C 1
ATOM 1407 O O . VAL A 1 183 ? -3.612 5.827 13.123 1.00 96.69 183 VAL A O 1
ATOM 1410 N N . MET A 1 184 ? -2.324 4.011 12.828 1.00 97.88 184 MET A N 1
ATOM 1411 C CA . MET A 1 184 ? -3.342 3.249 12.103 1.00 97.88 184 MET A CA 1
ATOM 1412 C C . MET A 1 184 ? -4.529 2.878 13.004 1.00 97.88 184 MET A C 1
ATOM 1414 O O . MET A 1 184 ? -5.679 3.004 12.591 1.00 97.88 184 MET A O 1
ATOM 1418 N N . ILE A 1 185 ? -4.266 2.444 14.241 1.00 97.75 185 ILE A N 1
ATOM 1419 C CA . ILE A 1 185 ? -5.311 2.070 15.202 1.00 97.75 185 ILE A CA 1
ATOM 1420 C C . ILE A 1 185 ? -6.156 3.284 15.617 1.00 97.75 185 ILE A C 1
ATOM 1422 O O . ILE A 1 185 ? -7.383 3.187 15.582 1.00 97.75 185 ILE A O 1
ATOM 1426 N N . ASP A 1 186 ? -5.534 4.429 15.910 1.00 97.38 186 ASP A N 1
ATOM 1427 C CA . ASP A 1 186 ? -6.244 5.681 16.218 1.00 97.38 186 ASP A CA 1
ATOM 1428 C C . ASP A 1 186 ? -7.141 6.121 15.049 1.00 97.38 186 ASP A C 1
ATOM 1430 O O . ASP A 1 186 ? -8.298 6.499 15.247 1.00 97.38 186 ASP A O 1
ATOM 1434 N N . ALA A 1 187 ? -6.657 6.003 13.809 1.00 97.56 187 ALA A N 1
ATOM 1435 C CA . ALA A 1 187 ? -7.457 6.320 12.631 1.00 97.56 187 ALA A CA 1
ATOM 1436 C C . ALA A 1 187 ? -8.676 5.398 12.469 1.00 97.56 187 ALA A C 1
ATOM 1438 O O . ALA A 1 187 ? -9.773 5.881 12.188 1.00 97.56 187 ALA A O 1
ATOM 1439 N N . ILE A 1 188 ? -8.522 4.092 12.711 1.00 97.25 188 ILE A N 1
ATOM 1440 C CA . ILE A 1 188 ? -9.644 3.137 12.727 1.00 97.25 188 ILE A CA 1
ATOM 1441 C C . ILE A 1 188 ? -10.642 3.499 13.837 1.00 97.25 188 ILE A C 1
ATOM 1443 O O . ILE A 1 188 ? -11.851 3.492 13.601 1.00 97.25 188 ILE A O 1
ATOM 1447 N N . GLY A 1 189 ? -10.156 3.865 15.027 1.00 96.38 189 GLY A N 1
ATOM 1448 C CA . GLY A 1 189 ? -10.991 4.337 16.134 1.00 96.38 189 GLY A CA 1
ATOM 1449 C C . GLY A 1 189 ? -11.812 5.577 15.765 1.00 96.38 189 GLY A C 1
ATOM 1450 O O . GLY A 1 189 ? -13.018 5.626 16.018 1.00 96.38 189 GLY A O 1
ATOM 1451 N N . LYS A 1 190 ? -11.183 6.551 15.096 1.00 96.50 190 LYS A N 1
ATOM 1452 C CA . LYS A 1 190 ? -11.822 7.787 14.608 1.00 96.50 190 LYS A CA 1
ATOM 1453 C C . LYS A 1 190 ? -12.793 7.562 13.450 1.00 96.50 190 LYS A C 1
ATOM 1455 O O . LYS A 1 190 ? -13.768 8.303 13.345 1.00 96.50 190 LYS A O 1
ATOM 1460 N N . ALA A 1 191 ? -12.566 6.548 12.614 1.00 95.06 191 ALA A N 1
ATOM 1461 C CA . ALA A 1 191 ? -13.477 6.175 11.530 1.00 95.06 191 ALA A CA 1
ATOM 1462 C C . ALA A 1 191 ? -14.826 5.640 12.049 1.00 95.06 191 ALA A C 1
ATOM 1464 O O . ALA A 1 191 ? -15.840 5.723 11.355 1.00 95.06 191 ALA A O 1
ATOM 1465 N N . GLY A 1 192 ? -14.862 5.143 13.291 1.00 94.88 192 GLY A N 1
ATOM 1466 C CA . GLY A 1 192 ? -16.090 4.898 14.041 1.00 94.88 192 GLY A CA 1
ATOM 1467 C C . GLY A 1 192 ? -16.263 3.463 14.535 1.00 94.88 192 GLY A C 1
ATOM 1468 O O . GLY A 1 192 ? -15.479 2.558 14.253 1.00 94.88 192 GLY A O 1
ATOM 1469 N N . ALA A 1 193 ? -17.343 3.243 15.289 1.00 94.50 193 ALA A N 1
ATOM 1470 C CA . ALA A 1 193 ? -17.579 1.985 15.999 1.00 94.50 193 ALA A CA 1
ATOM 1471 C C . ALA A 1 193 ? -17.719 0.753 15.080 1.00 94.50 193 ALA A C 1
ATOM 1473 O O . ALA A 1 193 ? -17.379 -0.348 15.511 1.00 94.50 193 ALA A O 1
ATOM 1474 N N . ASP A 1 194 ? -18.194 0.924 13.839 1.00 95.25 194 ASP A N 1
ATOM 1475 C CA . ASP A 1 194 ? -18.275 -0.160 12.843 1.00 95.25 194 ASP A CA 1
ATOM 1476 C C . ASP A 1 194 ? -16.884 -0.719 12.509 1.00 95.25 194 ASP A C 1
ATOM 1478 O O . ASP A 1 194 ? -16.649 -1.922 12.618 1.00 95.25 194 ASP A O 1
ATOM 1482 N N . TYR A 1 195 ? -15.936 0.168 12.199 1.00 96.19 195 TYR A N 1
ATOM 1483 C CA . TYR A 1 195 ? -14.551 -0.177 11.876 1.00 96.19 195 TYR A CA 1
ATOM 1484 C C . TYR A 1 195 ? -13.847 -0.870 13.046 1.00 96.19 195 TYR A C 1
ATOM 1486 O O . TYR A 1 195 ? -13.189 -1.895 12.860 1.00 96.19 195 TYR A O 1
ATOM 1494 N N . VAL A 1 196 ? -14.051 -0.359 14.264 1.00 96.56 196 VAL A N 1
ATOM 1495 C CA . VAL A 1 196 ? -13.554 -0.977 15.502 1.00 96.56 196 VAL A CA 1
ATOM 1496 C C . VAL A 1 196 ? -14.088 -2.405 15.649 1.00 96.56 196 VAL A C 1
ATOM 1498 O O . VAL A 1 196 ? -13.310 -3.337 15.842 1.00 96.56 196 VAL A O 1
ATOM 1501 N N . ASN A 1 197 ? -15.406 -2.604 15.533 1.00 95.75 197 ASN A N 1
ATOM 1502 C CA . ASN A 1 197 ? -16.031 -3.919 15.710 1.00 95.75 197 ASN A CA 1
ATOM 1503 C C . ASN A 1 197 ? -15.556 -4.936 14.671 1.00 95.75 197 ASN A C 1
ATOM 1505 O O . ASN A 1 197 ? -15.285 -6.089 15.012 1.00 95.75 197 ASN A O 1
ATOM 1509 N N . ARG A 1 198 ? -15.428 -4.508 13.414 1.00 96.56 198 ARG A N 1
ATOM 1510 C CA . ARG A 1 198 ? -14.921 -5.341 12.320 1.00 96.56 198 ARG A CA 1
ATOM 1511 C C . ARG A 1 198 ? -13.475 -5.748 12.552 1.00 96.56 198 ARG A C 1
ATOM 1513 O O . ARG A 1 198 ? -13.171 -6.933 12.479 1.00 96.56 198 ARG A O 1
ATOM 1520 N N . LEU A 1 199 ? -12.603 -4.808 12.925 1.00 96.56 199 LEU A N 1
ATOM 1521 C CA . LEU A 1 199 ? -11.207 -5.133 13.219 1.00 96.56 199 LEU A CA 1
ATOM 1522 C C . LEU A 1 199 ? -11.088 -6.128 14.383 1.00 96.56 199 LEU A C 1
ATOM 1524 O O . LEU A 1 199 ? -10.339 -7.096 14.280 1.00 96.56 199 LEU A O 1
ATOM 1528 N N . VAL A 1 200 ? -11.837 -5.921 15.472 1.00 95.69 200 VAL A N 1
ATOM 1529 C CA . VAL A 1 200 ? -11.850 -6.833 16.632 1.00 95.69 200 VAL A CA 1
ATOM 1530 C C . VAL A 1 200 ? -12.346 -8.228 16.238 1.00 95.69 200 VAL A C 1
ATOM 1532 O O . VAL A 1 200 ? -11.743 -9.230 16.625 1.00 95.69 200 VAL A O 1
ATOM 1535 N N . THR A 1 201 ? -13.405 -8.298 15.428 1.00 95.12 201 THR A N 1
ATOM 1536 C CA . THR A 1 201 ? -13.959 -9.563 14.920 1.00 95.12 201 THR A CA 1
ATOM 1537 C C . THR A 1 201 ? -12.931 -10.310 14.073 1.00 95.12 201 THR A C 1
ATOM 1539 O O . THR A 1 201 ? -12.664 -11.487 14.322 1.00 95.12 201 THR A O 1
ATOM 1542 N N . ALA A 1 202 ? -12.291 -9.619 13.128 1.00 95.69 202 ALA A N 1
ATOM 1543 C CA . ALA A 1 202 ? -11.256 -10.194 12.278 1.00 95.69 202 ALA A CA 1
ATOM 1544 C C . ALA A 1 202 ? -10.066 -10.699 13.110 1.00 95.69 202 ALA A C 1
ATOM 1546 O O . ALA A 1 202 ? -9.614 -11.835 12.942 1.00 95.69 202 ALA A O 1
ATOM 1547 N N . LEU A 1 203 ? -9.600 -9.883 14.063 1.00 94.81 203 LEU A N 1
ATOM 1548 C CA . LEU A 1 203 ? -8.477 -10.192 14.945 1.00 94.81 203 LEU A CA 1
ATOM 1549 C C . LEU A 1 203 ? -8.706 -11.474 15.756 1.00 94.81 203 LEU A C 1
ATOM 1551 O O . LEU A 1 203 ? -7.768 -12.255 15.921 1.00 94.81 203 LEU A O 1
ATOM 1555 N N . ALA A 1 204 ? -9.935 -11.718 16.225 1.00 92.12 204 ALA A N 1
ATOM 1556 C CA . ALA A 1 204 ? -10.281 -12.905 17.009 1.00 92.12 204 ALA A CA 1
ATOM 1557 C C . ALA A 1 204 ? -10.042 -14.223 16.250 1.00 92.12 204 ALA A C 1
ATOM 1559 O O . ALA A 1 204 ? -9.759 -15.249 16.868 1.00 92.12 204 ALA A O 1
ATOM 1560 N N . THR A 1 205 ? -10.112 -14.193 14.917 1.00 92.31 205 THR A N 1
ATOM 1561 C CA . THR A 1 205 ? -9.915 -15.372 14.054 1.00 92.31 205 THR A CA 1
ATOM 1562 C C . THR A 1 205 ? -8.468 -15.569 13.594 1.00 92.31 205 THR A C 1
ATOM 1564 O O . THR A 1 205 ? -8.139 -16.572 12.961 1.00 92.31 205 THR A O 1
ATOM 1567 N N . TRP A 1 206 ? -7.579 -14.625 13.903 1.00 89.81 206 TRP A N 1
ATOM 1568 C CA . TRP A 1 206 ? -6.234 -14.577 13.336 1.00 89.81 206 TRP A CA 1
ATOM 1569 C C . TRP A 1 206 ? -5.208 -15.328 14.206 1.00 89.81 206 TRP A C 1
ATOM 1571 O O . TRP A 1 206 ? -5.372 -15.355 15.426 1.00 89.81 206 TRP A O 1
ATOM 1581 N N . PRO A 1 207 ? -4.131 -15.931 13.656 1.00 91.31 207 PRO A N 1
ATOM 1582 C CA . PRO A 1 207 ? -3.049 -16.535 14.430 1.00 91.31 207 PRO A CA 1
ATOM 1583 C C . PRO A 1 207 ? -2.561 -15.700 15.618 1.00 91.31 207 PRO A C 1
ATOM 1585 O O . PRO A 1 207 ? -2.263 -14.512 15.499 1.00 91.31 207 PRO A O 1
ATOM 1588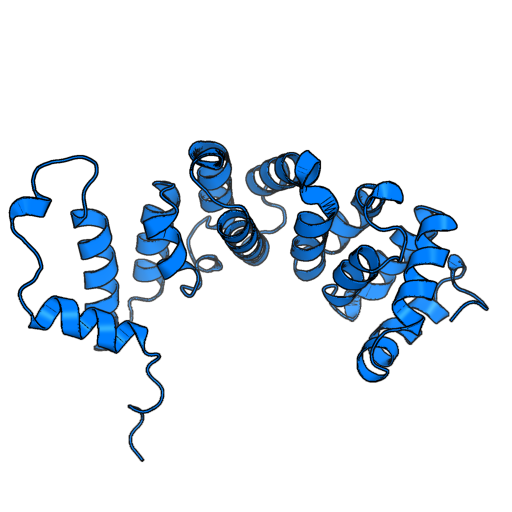 N N . VAL A 1 208 ? -2.396 -16.368 16.764 1.00 89.69 208 VAL A N 1
ATOM 1589 C CA . VAL A 1 208 ? -2.005 -15.761 18.051 1.00 89.69 208 VAL A CA 1
ATOM 1590 C C . VAL A 1 208 ? -0.711 -14.949 17.947 1.00 89.69 208 VAL A C 1
ATOM 1592 O O . VAL A 1 208 ? -0.597 -13.888 18.557 1.00 89.69 208 VAL A O 1
ATOM 1595 N N . SER A 1 209 ? 0.250 -15.410 17.145 1.00 84.19 209 SER A N 1
ATOM 1596 C CA . SER A 1 209 ? 1.507 -14.696 16.896 1.00 84.19 209 SER A CA 1
ATOM 1597 C C . SER A 1 209 ? 1.299 -13.343 16.207 1.00 84.19 209 SER A C 1
ATOM 1599 O O . SER A 1 209 ? 1.978 -12.378 16.551 1.00 84.19 209 SER A O 1
ATOM 1601 N N . ALA A 1 210 ? 0.341 -13.243 15.282 1.00 83.75 210 ALA A N 1
ATOM 1602 C CA . ALA A 1 210 ? -0.016 -11.989 14.623 1.00 83.75 210 ALA A CA 1
ATOM 1603 C C . ALA A 1 210 ? -0.786 -11.069 15.582 1.00 83.75 210 ALA A C 1
ATOM 1605 O O . ALA A 1 210 ? -0.482 -9.879 15.681 1.00 83.75 210 ALA A O 1
ATOM 1606 N N . GLN A 1 211 ? -1.704 -11.637 16.375 1.00 91.62 211 GLN A N 1
ATOM 1607 C CA . GLN A 1 211 ? -2.423 -10.889 17.408 1.00 91.62 211 GLN A CA 1
ATOM 1608 C C . GLN A 1 211 ? -1.470 -10.241 18.421 1.00 91.62 211 GLN A C 1
ATOM 1610 O O . GLN A 1 211 ? -1.657 -9.081 18.777 1.00 91.62 211 GLN A O 1
ATOM 1615 N N . ALA A 1 212 ? -0.436 -10.960 18.873 1.00 91.38 212 ALA A N 1
ATOM 1616 C CA . ALA A 1 212 ? 0.527 -10.466 19.860 1.00 91.38 212 ALA A CA 1
ATOM 1617 C C . ALA A 1 212 ? 1.243 -9.176 19.420 1.00 91.38 212 ALA A C 1
ATOM 1619 O O . ALA A 1 212 ? 1.611 -8.366 20.267 1.00 91.38 212 ALA A O 1
ATOM 1620 N N . ARG A 1 213 ? 1.400 -8.958 18.107 1.00 92.56 213 ARG A N 1
ATOM 1621 C CA . ARG A 1 213 ? 1.997 -7.736 17.555 1.00 92.56 213 ARG A CA 1
ATOM 1622 C C . ARG A 1 213 ? 1.062 -6.529 17.650 1.00 92.56 213 ARG A C 1
ATOM 1624 O O . ARG A 1 213 ? 1.517 -5.426 17.925 1.00 92.56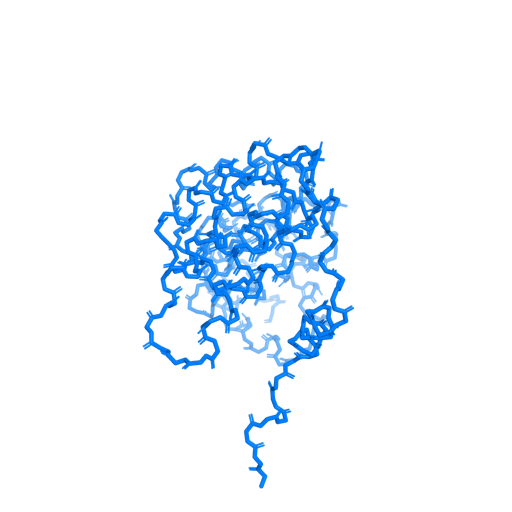 213 ARG A O 1
ATOM 1631 N N . VAL A 1 214 ? -0.230 -6.738 17.398 1.00 92.50 214 VAL A N 1
ATOM 1632 C CA . VAL A 1 214 ? -1.226 -5.662 17.251 1.00 92.50 214 VAL A CA 1
ATOM 1633 C C . VAL A 1 214 ? -1.903 -5.321 18.583 1.00 92.50 214 VAL A C 1
ATOM 1635 O O . VAL A 1 214 ? -2.202 -4.157 18.845 1.00 92.50 214 VAL A O 1
ATOM 1638 N N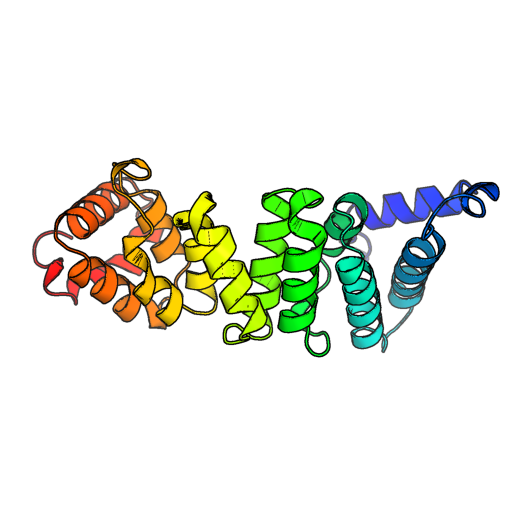 . LYS A 1 215 ? -2.100 -6.318 19.457 1.00 92.31 215 LYS A N 1
ATOM 1639 C CA . LYS A 1 215 ? -2.782 -6.174 20.755 1.00 92.31 215 LYS A CA 1
ATOM 1640 C C . LYS A 1 215 ? -2.268 -5.019 21.623 1.00 92.31 215 LYS A C 1
ATOM 1642 O O . LYS A 1 215 ? -3.116 -4.293 22.130 1.00 92.31 215 LYS A O 1
ATOM 1647 N N . PRO A 1 216 ? -0.950 -4.781 21.775 1.00 94.06 216 PRO A N 1
ATOM 1648 C CA . PRO A 1 216 ? -0.470 -3.668 22.595 1.00 94.06 216 PRO A CA 1
ATOM 1649 C C . PRO A 1 216 ? -0.952 -2.298 22.101 1.00 94.06 216 PRO A C 1
ATOM 1651 O O . PRO A 1 216 ? -1.337 -1.460 22.910 1.00 94.06 216 PRO A O 1
ATOM 1654 N N . ALA A 1 217 ? -0.974 -2.080 20.780 1.00 93.88 217 ALA A N 1
ATOM 1655 C CA . ALA A 1 217 ? -1.451 -0.826 20.195 1.00 93.88 217 ALA A CA 1
ATOM 1656 C C . ALA A 1 217 ? -2.967 -0.660 20.377 1.00 93.88 217 ALA A C 1
ATOM 1658 O O . ALA A 1 217 ? -3.427 0.422 20.719 1.00 93.88 217 ALA A O 1
ATOM 1659 N N . LEU A 1 218 ? -3.731 -1.746 20.220 1.00 94.31 218 LEU A N 1
ATOM 1660 C CA . LEU A 1 218 ? -5.175 -1.754 20.467 1.00 94.31 218 LEU A CA 1
ATOM 1661 C C . LEU A 1 218 ? -5.514 -1.464 21.933 1.00 94.31 218 LEU A C 1
ATOM 1663 O O . LEU A 1 218 ? -6.387 -0.660 22.215 1.00 94.31 218 LEU A O 1
ATOM 1667 N N . GLN A 1 219 ? -4.811 -2.085 22.879 1.00 94.56 219 GLN A N 1
ATOM 1668 C CA . GLN A 1 219 ? -5.061 -1.894 24.313 1.00 94.56 219 GLN A CA 1
ATOM 1669 C C . GLN A 1 219 ? -4.721 -0.481 24.800 1.00 94.56 219 GLN A C 1
ATOM 1671 O O . GLN A 1 219 ? -5.288 -0.023 25.791 1.00 94.56 219 GLN A O 1
ATOM 1676 N N . ALA A 1 220 ? -3.798 0.201 24.119 1.00 93.12 220 ALA A N 1
ATOM 1677 C CA . ALA A 1 220 ? -3.448 1.585 24.409 1.00 93.12 220 ALA A CA 1
ATOM 1678 C C . ALA A 1 220 ? -4.489 2.593 23.885 1.00 93.12 220 ALA A C 1
ATOM 1680 O O . ALA A 1 220 ? -4.507 3.732 24.351 1.00 93.12 220 ALA A O 1
ATOM 1681 N N . ASP A 1 221 ? -5.342 2.194 22.936 1.00 95.38 221 ASP A N 1
ATOM 1682 C CA . ASP A 1 221 ? -6.305 3.083 22.295 1.00 95.38 221 ASP A CA 1
ATOM 1683 C C . ASP A 1 221 ? -7.682 3.059 23.001 1.00 95.38 221 ASP A C 1
ATOM 1685 O O . ASP A 1 221 ? -8.291 1.991 23.157 1.00 95.38 221 ASP A O 1
ATOM 1689 N N . PRO A 1 222 ? -8.231 4.222 23.411 1.00 94.19 222 PRO A N 1
ATOM 1690 C CA . PRO A 1 222 ? -9.518 4.291 24.104 1.00 94.19 222 PRO A CA 1
ATOM 1691 C C . PRO A 1 222 ? -10.704 3.716 23.320 1.00 94.19 222 PRO A C 1
ATOM 1693 O O . PRO A 1 222 ? -11.650 3.225 23.939 1.00 94.19 222 PRO A O 1
ATOM 1696 N N . ALA 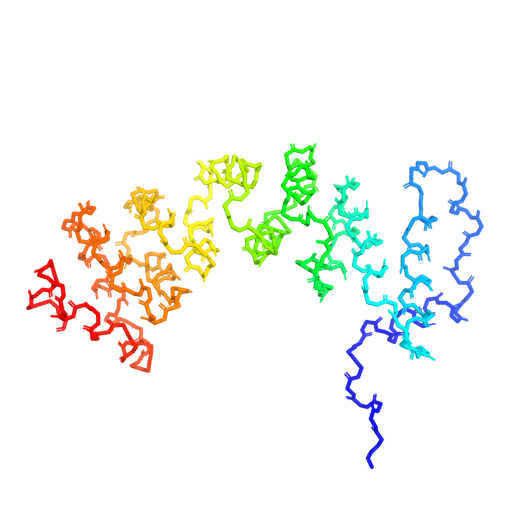A 1 223 ? -10.685 3.750 21.983 1.00 94.06 223 ALA A N 1
ATOM 1697 C CA . ALA A 1 223 ? -11.770 3.217 21.158 1.00 94.06 223 ALA A CA 1
ATOM 1698 C C . ALA A 1 223 ? -11.888 1.685 21.265 1.00 94.06 223 ALA A C 1
ATOM 1700 O O . ALA A 1 223 ? -12.961 1.120 21.031 1.00 94.06 223 ALA A O 1
ATOM 1701 N N . PHE A 1 224 ? -10.803 1.020 21.665 1.00 94.56 224 PHE A N 1
ATOM 1702 C CA . PHE A 1 224 ? -10.693 -0.433 21.789 1.00 94.56 224 PHE A CA 1
ATOM 1703 C C . PHE A 1 224 ? -10.692 -0.921 23.246 1.00 94.56 224 PHE A C 1
ATOM 1705 O O . PHE A 1 224 ? -10.668 -2.131 23.491 1.00 94.56 224 PHE A O 1
ATOM 1712 N N . ALA A 1 225 ? -10.779 -0.010 24.220 1.00 88.38 225 ALA A N 1
ATOM 1713 C CA . ALA A 1 225 ? -10.806 -0.345 25.639 1.00 88.38 225 ALA A CA 1
ATOM 1714 C C . ALA A 1 225 ? -11.931 -1.349 25.968 1.00 88.38 225 ALA A C 1
ATOM 1716 O O . ALA A 1 225 ? -13.106 -1.121 25.674 1.00 88.38 225 ALA A O 1
ATOM 1717 N N . GLY A 1 226 ? -11.563 -2.482 26.578 1.00 85.12 226 GLY A N 1
ATOM 1718 C CA . GLY A 1 226 ? -12.496 -3.549 26.960 1.00 85.12 226 GLY A CA 1
ATOM 1719 C C . GLY A 1 226 ? -12.994 -4.434 25.809 1.00 85.12 226 GLY A C 1
ATOM 1720 O O . GLY A 1 226 ? -13.902 -5.233 26.026 1.00 85.12 226 GLY A O 1
ATOM 1721 N N . ARG A 1 227 ? -12.425 -4.304 24.600 1.00 86.31 227 ARG A N 1
ATOM 1722 C CA . ARG A 1 227 ? -12.796 -5.097 23.411 1.00 86.31 227 ARG A CA 1
ATOM 1723 C C . ARG A 1 227 ? -11.706 -6.071 22.946 1.00 86.31 227 ARG A C 1
ATOM 1725 O O . ARG A 1 227 ? -11.997 -6.909 22.096 1.00 86.31 227 ARG A O 1
ATOM 1732 N N . VAL A 1 228 ? -10.475 -5.949 23.462 1.00 82.62 228 VAL A N 1
ATOM 1733 C CA . VAL A 1 228 ? -9.265 -6.657 22.987 1.00 82.62 228 VAL A CA 1
ATOM 1734 C C . VAL A 1 228 ? -8.453 -7.249 24.133 1.00 82.62 228 VAL A C 1
ATOM 1736 O O . VAL A 1 228 ? -8.306 -6.559 25.165 1.00 82.62 228 VAL A O 1
#

Solvent-accessible surface area (backbone atoms only — not comparable to full-atom values): 12687 Å² total; per-residue (Å²): 137,70,92,69,85,75,68,62,72,65,62,59,52,54,49,52,44,60,76,67,64,66,73,60,84,73,62,78,75,73,73,101,34,62,64,62,56,51,48,43,50,50,47,56,58,59,49,78,76,68,82,85,57,62,59,61,47,23,44,44,49,48,56,52,42,55,69,31,48,45,86,67,36,63,80,46,67,82,51,70,45,40,72,22,87,62,28,16,51,47,46,24,50,16,46,74,76,24,48,94,56,41,53,72,67,59,50,51,54,47,49,47,36,16,31,67,48,39,53,83,34,70,53,34,47,54,46,47,58,59,47,28,76,82,41,21,57,59,47,34,28,50,32,12,53,62,34,40,69,62,24,29,76,46,53,76,54,56,46,60,91,84,35,72,57,8,60,55,58,44,47,24,58,67,38,27,47,80,91,49,35,53,58,40,51,51,33,37,39,72,71,27,72,67,52,42,52,20,37,47,54,29,51,74,77,46,61,68,77,62,42,66,69,49,48,63,47,43,63,70,33,79,78,37,59,95,70,116

Sequence (228 aa):
MSELDSIPDWAGYLRQLIDQGRVPEEVSRTEPNATSIAAALSVLHRYLDGRPAQAEMVEGALQIVEQGNAHYIKPLLPVPLEHGRAASSRIAKSIETHRTKLDDLTVSALIDRALQDNPSDSALVRVMEAEAKTRGPEVLRLAARWWPAWAASHIDWVPTSGDADGALLLRVVDRTPTGDLPVMIDAIGKAGADYVNRLVTALATWPVSAQARVKPALQADPAFAGRV

pLDDT: mean 79.1, std 22.3, range [30.81, 98.0]

Secondary structure (DSSP, 8-state):
--TTTTS-THHHHHHHHHHTT---GGGGSSSS-THHHHHHHHHHHHHTTSSSTHHHHHHHHHHHHTTT-HHHHGGGTTS-GGGSTTHHHHHHHHHHHHGGGS-HHHHHHHHHHHHHH-TT-HHHHHHHHHHHHHHHHHHHHHHHHH-HHHHHTTGGGS-GGG-TTSHHHHHHHHHS-GGGHHHHHHHHHHH-HHHHHHHHHHHHTS-HHHHHHHHHHHHHSGGGTTT-

Foldseek 3Di:
DDPPVPDPPVVVVVVVCVVVVPPDPVQPDDDPTCVLVVVLVVLVVVPVVDDDCLAVNLVSLLVVLLVQAQVSNVVCLVRLNLPYDLSLLSLLNSCVVRVVNHDPVSNLSSLLSSLSNPVPPPSSVVSLVVVLVPVVLSSLLSCLQRPVLVSLVSVPSCDCVNQVQLQSVLSSLLNHDLVCLLSNLVSLLVSHDSSLVNNLRNLVPDDPVSNVSNVVSLCVDPSNPPSD

Mean predicted aligned error: 10.72 Å

Nearest PDB structures (foldseek):
  9g6k-assembly1_LJ  TM=3.196E-01  e=1.929E+00  Toxoplasma gondii